Protein AF-A0A965CF85-F1 (afdb_monomer_lite)

Sequence (188 aa):
MGDTNIFGGGNARSLYTPMSEVEQEVIARLVEAGDLRVVIVGWGHVDRPRVTFGDLRLSVVFRLTFDRPETPIPVHYLDLELRTGSGVLLFRDRQPTTYGGNPILVAQGVFIDLAWDIAIKSIDPALVKTVLPGVTGLTSRLQDKDTGRMTLTGNMKLKAGEAAILRQLREGEAAAKANTAERLRRKK

Foldseek 3Di:
DDCAPPQRFNHNVDDDHFWDPLRVVLVVLLLVVQFKKKAFPPFGIDGSFDWDDGRFKIKTKDKRAGQDDQDWDFDQWTWIFIATNVGHTQDIDIGGQDDPLGGDTDGHGDMDIDIDMDGRQWGPPVSSCVSDVPDPADNTQQQARPPRDGHLGRNRPDDPVRSVVSVVVVVVVVVVVVVVVVVSVVSD

Radius of gyration: 18.81 Å; chains: 1; bounding box: 44×37×51 Å

Structure (mmCIF, N/CA/C/O backbone):
data_AF-A0A965CF85-F1
#
_entry.id   AF-A0A965CF85-F1
#
loop_
_atom_site.group_PDB
_atom_site.id
_atom_site.type_symbol
_atom_site.label_atom_id
_atom_site.label_alt_id
_atom_site.label_comp_id
_atom_site.label_asym_id
_atom_site.label_entity_id
_atom_site.label_seq_id
_atom_site.pdbx_PDB_ins_code
_atom_site.Cartn_x
_atom_site.Cartn_y
_atom_site.Cartn_z
_atom_site.occupancy
_atom_site.B_iso_or_equiv
_atom_site.auth_seq_id
_atom_site.auth_comp_id
_atom_site.auth_asym_id
_atom_site.auth_atom_id
_atom_site.pdbx_PDB_model_num
ATOM 1 N N . MET A 1 1 ? -5.311 19.666 24.515 1.00 43.97 1 MET A N 1
ATOM 2 C CA . MET A 1 1 ? -6.008 19.809 23.216 1.00 43.97 1 MET A CA 1
ATOM 3 C C . MET A 1 1 ? -5.459 18.714 22.328 1.00 43.97 1 MET A C 1
ATOM 5 O O . MET A 1 1 ? -4.248 18.600 22.280 1.00 43.97 1 MET A O 1
ATOM 9 N N . GLY A 1 2 ? -6.325 17.838 21.815 1.00 54.50 2 GLY A N 1
ATOM 10 C CA . GLY A 1 2 ? -5.963 16.472 21.422 1.00 54.50 2 GLY A CA 1
ATOM 11 C C . GLY A 1 2 ? -4.890 16.377 20.340 1.00 54.50 2 GLY A C 1
ATOM 12 O O . GLY A 1 2 ? -4.999 17.025 19.304 1.00 54.50 2 GLY A O 1
ATOM 13 N N . ASP A 1 3 ? -3.901 15.518 20.584 1.00 75.50 3 ASP A N 1
ATOM 14 C CA . ASP A 1 3 ? -2.839 15.166 19.633 1.00 75.50 3 ASP A CA 1
ATOM 15 C C . ASP A 1 3 ? -3.340 14.264 18.488 1.00 75.50 3 ASP A C 1
ATOM 17 O O . ASP A 1 3 ? -2.597 13.957 17.559 1.00 75.50 3 ASP A O 1
ATOM 21 N N . THR A 1 4 ? -4.617 13.867 18.513 1.00 83.06 4 THR A N 1
ATOM 22 C CA . THR A 1 4 ? -5.233 12.972 17.531 1.00 83.06 4 THR A CA 1
ATOM 23 C C . THR A 1 4 ? -6.304 13.653 16.681 1.00 83.06 4 THR A C 1
ATOM 25 O O . THR A 1 4 ? -6.933 14.635 17.082 1.00 83.06 4 THR A O 1
ATOM 28 N N . ASN A 1 5 ? -6.523 13.132 15.472 1.00 87.25 5 ASN A N 1
ATOM 29 C CA . ASN A 1 5 ? -7.620 13.563 14.610 1.00 87.25 5 ASN A CA 1
ATOM 30 C C . ASN A 1 5 ? -8.972 12.989 15.076 1.00 87.25 5 ASN A C 1
ATOM 32 O O . ASN A 1 5 ? -9.036 12.145 15.970 1.00 87.25 5 ASN A O 1
ATOM 36 N N . ILE A 1 6 ? -10.065 13.404 14.427 1.00 85.38 6 ILE A N 1
ATOM 37 C CA . ILE A 1 6 ? -11.434 12.990 14.795 1.00 85.38 6 ILE A CA 1
ATOM 38 C C . ILE A 1 6 ? -11.684 11.471 14.725 1.00 85.38 6 ILE A C 1
ATOM 40 O O . ILE A 1 6 ? -12.676 10.992 15.260 1.00 85.38 6 ILE A O 1
ATOM 44 N N . PHE A 1 7 ? -10.808 10.718 14.055 1.00 85.25 7 PHE A N 1
ATOM 45 C CA . PHE A 1 7 ? -10.871 9.263 13.917 1.00 85.25 7 PHE A CA 1
ATOM 46 C C . PHE A 1 7 ? -9.796 8.540 14.749 1.00 85.25 7 PHE A C 1
ATOM 48 O O . PHE A 1 7 ? -9.625 7.333 14.588 1.00 85.25 7 PHE A O 1
ATOM 55 N N . GLY A 1 8 ? -9.064 9.255 15.611 1.00 82.38 8 GLY A N 1
ATOM 56 C CA . GLY A 1 8 ? -8.014 8.699 16.468 1.00 82.38 8 GLY A CA 1
ATOM 57 C C . GLY A 1 8 ? -6.630 8.572 15.819 1.00 82.38 8 GLY A C 1
ATOM 58 O O . GLY A 1 8 ? -5.761 7.933 16.398 1.00 82.38 8 GLY A O 1
ATOM 59 N N . GLY A 1 9 ? -6.402 9.151 14.635 1.00 83.88 9 GLY A N 1
ATOM 60 C CA . GLY A 1 9 ? -5.089 9.148 13.976 1.00 83.88 9 GLY A CA 1
ATOM 61 C C . GLY A 1 9 ? -4.109 10.120 14.633 1.00 83.88 9 GLY A C 1
ATOM 62 O O . GLY A 1 9 ? -4.528 11.180 15.089 1.00 83.88 9 GLY A O 1
ATOM 63 N N . GLY A 1 10 ? -2.815 9.799 14.651 1.00 83.81 10 GLY A N 1
ATOM 64 C CA . GLY A 1 10 ? -1.773 10.539 15.380 1.00 83.81 10 GLY A CA 1
ATOM 65 C C . GLY A 1 10 ? -1.430 11.942 14.857 1.00 83.81 10 GLY A C 1
ATOM 66 O O . GLY A 1 10 ? -0.592 12.619 15.444 1.00 83.81 10 GLY A O 1
ATOM 67 N N . ASN A 1 11 ? -2.038 12.399 13.758 1.00 84.81 11 ASN A N 1
ATOM 68 C CA . ASN A 1 11 ? -1.869 13.766 13.259 1.00 84.81 11 ASN A CA 1
ATOM 69 C C . ASN A 1 11 ? -3.188 14.547 13.320 1.00 84.81 11 ASN A C 1
ATOM 71 O O . ASN A 1 11 ? -3.987 14.502 12.382 1.00 84.81 11 ASN A O 1
ATOM 75 N N . ALA A 1 12 ? -3.365 15.338 14.383 1.00 84.88 12 ALA A N 1
ATOM 76 C CA . ALA A 1 12 ? -4.541 16.185 14.609 1.00 84.88 12 ALA A CA 1
ATOM 77 C C . ALA A 1 12 ? -4.855 17.189 13.480 1.00 84.88 12 ALA A C 1
ATOM 79 O O . ALA A 1 12 ? -5.996 17.626 13.345 1.00 84.88 12 ALA A O 1
ATOM 80 N N . ARG A 1 13 ? -3.869 17.560 12.648 1.00 84.50 13 ARG A N 1
ATOM 81 C CA . ARG A 1 13 ? -4.054 18.503 11.527 1.00 84.50 13 ARG A CA 1
ATOM 82 C C . ARG A 1 13 ? -4.499 17.828 10.228 1.00 84.50 13 ARG A C 1
ATOM 84 O O . ARG A 1 13 ? -4.758 18.523 9.250 1.00 84.50 13 ARG A O 1
ATOM 91 N N . SER A 1 14 ? -4.561 16.498 10.194 1.00 82.75 14 SER A N 1
ATOM 92 C CA . SER A 1 14 ? -4.896 15.727 8.995 1.00 82.75 14 SER A CA 1
ATOM 93 C C . SER A 1 14 ? -6.158 14.898 9.193 1.00 82.75 14 SER A C 1
ATOM 95 O O . SER A 1 14 ? -6.339 14.240 10.216 1.00 82.75 14 SER A O 1
ATOM 97 N N . LEU A 1 15 ? -7.012 14.867 8.170 1.00 85.88 15 LEU A N 1
ATOM 98 C CA . LEU A 1 15 ? -8.243 14.085 8.183 1.00 85.88 15 LEU A CA 1
ATOM 99 C C . LEU A 1 15 ? -8.035 12.737 7.483 1.00 85.88 15 LEU A C 1
ATOM 101 O O . LEU A 1 15 ? -7.936 12.676 6.260 1.00 85.88 15 LEU A O 1
ATOM 105 N N . TYR A 1 16 ? -7.959 11.657 8.262 1.00 84.94 16 TYR A N 1
ATOM 106 C CA . TYR A 1 16 ? -7.845 10.288 7.753 1.00 84.94 16 TYR A CA 1
ATOM 107 C C . TYR A 1 16 ? -8.272 9.264 8.805 1.00 84.94 16 TYR A C 1
ATOM 109 O O . TYR A 1 16 ? -8.211 9.530 10.001 1.00 84.94 16 TYR A O 1
ATOM 117 N N . THR A 1 17 ? -8.659 8.069 8.364 1.00 86.44 17 THR A N 1
ATOM 118 C CA . THR A 1 17 ? -8.996 6.960 9.265 1.00 86.44 17 THR A CA 1
ATOM 119 C C . THR A 1 17 ? -7.777 6.059 9.482 1.00 86.44 17 THR A C 1
ATOM 121 O O . THR A 1 17 ? -7.415 5.362 8.525 1.00 86.44 17 THR A O 1
ATOM 124 N N . PRO A 1 18 ? -7.160 6.026 10.680 1.00 87.31 18 PRO A N 1
ATOM 125 C CA . PRO A 1 18 ? -6.031 5.137 10.960 1.00 87.31 18 PRO A CA 1
ATOM 126 C C . PRO A 1 18 ? -6.442 3.660 10.878 1.00 87.31 18 PRO A C 1
ATOM 128 O O . PRO A 1 18 ? -7.627 3.316 10.915 1.00 87.31 18 PRO A O 1
ATOM 131 N N . MET A 1 19 ? -5.454 2.783 10.739 1.00 88.81 19 MET A N 1
ATOM 132 C CA . MET A 1 19 ? -5.591 1.345 10.948 1.00 88.81 19 MET A CA 1
ATOM 133 C C . MET A 1 19 ? -5.938 1.057 12.408 1.00 88.81 19 MET A C 1
ATOM 135 O O . MET A 1 19 ? -5.492 1.763 13.312 1.00 88.81 19 MET A O 1
ATOM 139 N N . SER A 1 20 ? -6.727 0.009 12.640 1.00 87.69 20 SER A N 1
ATOM 140 C CA . SER A 1 20 ? -6.929 -0.504 14.001 1.00 87.69 20 SER A CA 1
ATOM 141 C C . SER A 1 20 ? -5.614 -1.025 14.587 1.00 87.69 20 SER A C 1
ATOM 143 O O . SER A 1 20 ? -4.715 -1.394 13.837 1.00 87.69 20 SER A O 1
ATOM 145 N N . GLU A 1 21 ? -5.509 -1.103 15.914 1.00 86.44 21 GLU A N 1
ATOM 146 C CA . GLU A 1 21 ? -4.322 -1.648 16.597 1.00 86.44 21 GLU A CA 1
ATOM 147 C C . GLU A 1 21 ? -3.963 -3.053 16.092 1.00 86.44 21 GLU A C 1
ATOM 149 O O . GLU A 1 21 ? -2.804 -3.335 15.815 1.00 86.44 21 GLU A O 1
ATOM 154 N N . VAL A 1 22 ? -4.972 -3.902 15.870 1.00 87.94 22 VAL A N 1
ATOM 155 C CA . VAL A 1 22 ? -4.798 -5.248 15.301 1.00 87.94 22 VAL A CA 1
ATOM 156 C C . VAL A 1 22 ? -4.223 -5.188 13.885 1.00 87.94 22 VAL A C 1
ATOM 158 O O . VAL A 1 22 ? -3.307 -5.936 13.561 1.00 87.94 22 VAL A O 1
ATOM 161 N N . GLU A 1 23 ? -4.742 -4.305 13.029 1.00 88.12 23 GLU A N 1
ATOM 162 C CA . GLU A 1 23 ? -4.219 -4.142 11.667 1.00 88.12 23 GLU A CA 1
ATOM 163 C C . GLU A 1 23 ? -2.773 -3.620 11.683 1.00 88.12 23 GLU A C 1
ATOM 165 O O . GLU A 1 23 ? -1.953 -4.095 10.901 1.00 88.12 23 GLU A O 1
ATOM 170 N N . GLN A 1 24 ? -2.441 -2.692 12.587 1.00 90.12 24 GLN A N 1
ATOM 171 C CA . GLN A 1 24 ? -1.076 -2.182 12.751 1.00 90.12 24 GLN A CA 1
ATOM 172 C C . GLN A 1 24 ? -0.115 -3.277 13.230 1.00 90.12 24 GLN A C 1
ATOM 174 O O . GLN A 1 24 ? 0.952 -3.438 12.644 1.00 90.12 24 GLN A O 1
ATOM 179 N N . GLU A 1 25 ? -0.516 -4.071 14.224 1.00 90.75 25 GLU A N 1
ATOM 180 C CA . GLU A 1 25 ? 0.263 -5.201 14.745 1.00 90.75 25 GLU A CA 1
ATOM 181 C C . GLU A 1 25 ? 0.524 -6.261 13.662 1.00 90.75 25 GLU A C 1
ATOM 183 O O . GLU A 1 25 ? 1.634 -6.779 13.546 1.00 90.75 25 GLU A O 1
ATOM 188 N N . VAL A 1 26 ? -0.467 -6.567 12.815 1.00 90.56 26 VAL A N 1
ATOM 189 C CA . VAL A 1 26 ? -0.278 -7.499 11.688 1.00 90.56 26 VAL A CA 1
ATOM 190 C C . VAL A 1 26 ? 0.791 -6.989 10.728 1.00 90.56 26 VAL A C 1
ATOM 192 O O . VAL A 1 26 ? 1.669 -7.754 10.330 1.00 90.56 26 VAL A O 1
ATOM 195 N N . ILE A 1 27 ? 0.743 -5.706 10.358 1.00 91.25 27 ILE A N 1
ATOM 196 C CA . ILE A 1 27 ? 1.754 -5.113 9.475 1.00 91.25 27 ILE A CA 1
ATOM 197 C C . ILE A 1 27 ? 3.126 -5.106 10.146 1.00 91.25 27 ILE A C 1
ATOM 199 O O . ILE A 1 27 ? 4.098 -5.484 9.496 1.00 91.25 27 ILE A O 1
ATOM 203 N N . ALA A 1 28 ? 3.205 -4.750 11.430 1.00 91.38 28 ALA A N 1
ATOM 204 C CA . ALA A 1 28 ? 4.451 -4.769 12.188 1.00 91.38 28 ALA A CA 1
ATOM 205 C C . ALA A 1 28 ? 5.107 -6.157 12.142 1.00 91.38 28 ALA A C 1
ATOM 207 O O . ALA A 1 28 ? 6.253 -6.272 11.714 1.00 91.38 28 ALA A O 1
ATOM 208 N N . ARG A 1 29 ? 4.353 -7.226 12.436 1.00 92.06 29 ARG A N 1
ATOM 209 C CA . ARG A 1 29 ? 4.870 -8.604 12.382 1.00 92.06 29 ARG A CA 1
ATOM 210 C C . ARG A 1 29 ? 5.308 -9.039 10.991 1.00 92.06 29 ARG A C 1
ATOM 212 O O . ARG A 1 29 ? 6.329 -9.707 10.862 1.00 92.06 29 ARG A O 1
ATOM 219 N N . LEU A 1 30 ? 4.561 -8.672 9.949 1.00 91.50 30 LEU A N 1
ATOM 220 C CA . LEU A 1 30 ? 4.943 -8.985 8.567 1.00 91.50 30 LEU A CA 1
ATOM 221 C C . LEU A 1 30 ? 6.244 -8.274 8.165 1.00 91.50 30 LEU A C 1
ATOM 223 O O . LEU A 1 30 ? 7.081 -8.866 7.482 1.00 91.50 30 LEU A O 1
ATOM 227 N N . VAL A 1 31 ? 6.427 -7.024 8.601 1.00 90.94 31 VAL A N 1
ATOM 228 C CA . VAL A 1 31 ? 7.657 -6.251 8.373 1.00 90.94 31 VAL A CA 1
ATOM 229 C C . VAL A 1 31 ? 8.829 -6.852 9.152 1.00 90.94 31 VAL A C 1
ATOM 231 O O . VAL A 1 31 ? 9.876 -7.099 8.559 1.00 90.94 31 VAL A O 1
ATOM 234 N N . GLU A 1 32 ? 8.652 -7.137 10.443 1.00 91.50 32 GLU A N 1
ATOM 235 C CA . GLU A 1 32 ? 9.680 -7.725 11.314 1.00 91.50 32 GLU A CA 1
ATOM 236 C C . GLU A 1 32 ? 10.124 -9.114 10.845 1.00 91.50 32 GLU A C 1
ATOM 238 O O . GLU A 1 32 ? 11.317 -9.417 10.842 1.00 91.50 32 GLU A O 1
ATOM 243 N N . ALA A 1 33 ? 9.184 -9.945 10.385 1.00 91.88 33 ALA A N 1
ATOM 244 C CA . ALA A 1 33 ? 9.481 -11.262 9.828 1.00 91.88 33 ALA A CA 1
ATOM 245 C C . ALA A 1 33 ? 10.158 -11.199 8.445 1.00 91.88 33 ALA A C 1
ATOM 247 O O . ALA A 1 33 ? 10.652 -12.216 7.952 1.00 91.88 33 ALA A O 1
ATOM 248 N N . GLY A 1 34 ? 10.162 -10.033 7.788 1.00 92.06 34 GLY A N 1
ATOM 249 C CA . GLY A 1 34 ? 10.581 -9.911 6.394 1.00 92.06 34 GLY A CA 1
ATOM 250 C C . GLY A 1 34 ? 9.695 -10.727 5.446 1.00 92.06 34 GLY A C 1
ATOM 251 O O . GLY A 1 34 ? 10.178 -11.220 4.428 1.00 92.06 34 GLY A O 1
ATOM 252 N N . ASP A 1 35 ? 8.413 -10.892 5.778 1.00 93.06 35 ASP A N 1
ATOM 253 C CA . ASP A 1 35 ? 7.453 -11.697 5.013 1.00 93.06 35 ASP A CA 1
ATOM 254 C C . ASP A 1 35 ? 6.689 -10.853 3.981 1.00 93.06 35 ASP A C 1
ATOM 256 O O . ASP A 1 35 ? 5.564 -11.165 3.610 1.00 93.06 35 ASP A O 1
ATOM 260 N N . LEU A 1 36 ? 7.274 -9.747 3.519 1.00 94.38 36 LEU A N 1
ATOM 261 C CA . LEU A 1 36 ? 6.692 -8.896 2.484 1.00 94.38 36 LEU A CA 1
ATOM 262 C C . LEU A 1 36 ? 7.434 -9.059 1.159 1.00 94.38 36 LEU A C 1
ATOM 264 O O . LEU A 1 36 ? 8.663 -9.133 1.105 1.00 94.38 36 LEU A O 1
ATOM 268 N N . ARG A 1 37 ? 6.657 -9.057 0.078 1.00 95.56 37 ARG A N 1
ATOM 269 C CA . ARG A 1 37 ? 7.116 -9.137 -1.307 1.00 95.56 37 ARG A CA 1
ATOM 270 C C . ARG A 1 37 ? 6.391 -8.093 -2.143 1.00 95.56 37 ARG A C 1
ATOM 272 O O . ARG A 1 37 ? 5.162 -8.032 -2.137 1.00 95.56 37 ARG A O 1
ATOM 279 N N . VAL A 1 38 ? 7.141 -7.310 -2.911 1.00 95.75 38 VAL A N 1
ATOM 280 C CA . VAL A 1 38 ? 6.573 -6.485 -3.984 1.00 95.75 38 VAL A CA 1
ATOM 281 C C . VAL A 1 38 ? 6.619 -7.294 -5.266 1.00 95.75 38 VAL A C 1
ATOM 283 O O . VAL A 1 38 ? 7.693 -7.686 -5.704 1.00 95.75 38 VAL A O 1
ATOM 286 N N . VAL A 1 39 ? 5.473 -7.544 -5.881 1.00 95.88 39 VAL A N 1
ATOM 287 C CA . VAL A 1 39 ? 5.379 -8.129 -7.218 1.00 95.88 39 VAL A CA 1
ATOM 288 C C . VAL A 1 39 ? 5.167 -6.997 -8.212 1.00 95.88 39 VAL A C 1
ATOM 290 O O . VAL A 1 39 ? 4.237 -6.203 -8.078 1.00 95.88 39 VAL A O 1
ATOM 293 N N . ILE A 1 40 ? 6.036 -6.933 -9.215 1.00 94.31 40 ILE A N 1
ATOM 294 C CA . ILE A 1 40 ? 5.930 -6.014 -10.341 1.00 94.31 40 ILE A CA 1
ATOM 295 C C . ILE A 1 40 ? 5.445 -6.850 -11.521 1.00 94.31 40 ILE A C 1
ATOM 297 O O . ILE A 1 40 ? 6.212 -7.603 -12.126 1.00 94.31 40 ILE A O 1
ATOM 301 N N . VAL A 1 41 ? 4.148 -6.781 -11.813 1.00 93.00 41 VAL A N 1
ATOM 302 C CA . VAL A 1 41 ? 3.492 -7.703 -12.749 1.00 93.00 41 VAL A CA 1
ATOM 303 C C . VAL A 1 41 ? 4.147 -7.608 -14.130 1.00 93.00 41 VAL A C 1
ATOM 305 O O . VAL A 1 41 ? 4.273 -6.529 -14.704 1.00 93.00 41 VAL A O 1
ATOM 308 N N . GLY A 1 42 ? 4.594 -8.755 -14.647 1.00 89.81 42 GLY A N 1
ATOM 309 C CA . GLY A 1 42 ? 5.321 -8.871 -15.919 1.00 89.81 42 GLY A CA 1
ATOM 310 C C . GLY A 1 42 ? 6.841 -8.680 -15.822 1.00 89.81 42 GLY A C 1
ATOM 311 O O . GLY A 1 42 ? 7.563 -9.143 -16.709 1.00 89.81 42 GLY A O 1
ATOM 312 N N . TRP A 1 43 ? 7.333 -8.090 -14.729 1.00 90.31 43 TRP A N 1
ATOM 313 C CA . TRP A 1 43 ? 8.731 -7.674 -14.569 1.00 90.31 43 TRP A CA 1
ATOM 314 C C . TRP A 1 43 ? 9.491 -8.428 -13.476 1.00 90.31 43 TRP A C 1
ATOM 316 O O . TRP A 1 43 ? 10.704 -8.553 -13.574 1.00 90.31 43 TRP A O 1
ATOM 326 N N . GLY A 1 44 ? 8.804 -8.980 -12.474 1.00 91.38 44 GLY A N 1
ATOM 327 C CA . GLY A 1 44 ? 9.425 -9.807 -11.439 1.00 91.38 44 GLY A CA 1
ATOM 328 C C . GLY A 1 44 ? 8.913 -9.483 -10.043 1.00 91.38 44 GLY A C 1
ATOM 329 O O . GLY A 1 44 ? 7.750 -9.121 -9.861 1.00 91.38 44 GLY A O 1
ATOM 330 N N . HIS A 1 45 ? 9.775 -9.646 -9.044 1.00 94.19 45 HIS A N 1
ATOM 331 C CA . HIS A 1 45 ? 9.451 -9.337 -7.657 1.00 94.19 45 HIS A CA 1
ATOM 332 C C . HIS A 1 45 ? 10.686 -8.892 -6.872 1.00 94.19 45 HIS A C 1
ATOM 334 O O . HIS A 1 45 ? 11.816 -9.195 -7.247 1.00 94.19 45 HIS A O 1
ATOM 340 N N . VAL A 1 46 ? 10.443 -8.184 -5.772 1.00 94.06 46 VAL A N 1
ATOM 341 C CA . VAL A 1 46 ? 11.440 -7.824 -4.767 1.00 94.06 46 VAL A CA 1
ATOM 342 C C . VAL A 1 46 ? 11.002 -8.417 -3.437 1.00 94.06 46 VAL A C 1
ATOM 344 O O . VAL A 1 46 ? 9.947 -8.064 -2.904 1.00 94.06 46 VAL A O 1
ATOM 347 N N . ASP A 1 47 ? 11.820 -9.324 -2.918 1.00 93.81 47 ASP A N 1
ATOM 348 C CA . ASP A 1 47 ? 11.659 -9.894 -1.585 1.00 93.81 47 ASP A CA 1
ATOM 349 C C . ASP A 1 47 ? 12.237 -8.969 -0.524 1.00 93.81 47 ASP A C 1
ATOM 351 O O . ASP A 1 47 ? 13.252 -8.312 -0.758 1.00 93.81 47 ASP A O 1
ATOM 355 N N . ARG A 1 48 ? 11.610 -8.958 0.659 1.00 92.50 48 ARG A N 1
ATOM 356 C CA . ARG A 1 48 ? 12.084 -8.206 1.831 1.00 92.50 48 ARG A CA 1
ATOM 357 C C . ARG A 1 48 ? 12.405 -6.742 1.486 1.00 92.50 48 ARG A C 1
ATOM 359 O O . ARG A 1 48 ? 13.524 -6.286 1.740 1.00 92.50 48 ARG A O 1
ATOM 366 N N . PRO A 1 49 ? 11.460 -5.997 0.878 1.00 93.69 49 PRO A N 1
ATOM 367 C CA . PRO A 1 49 ? 11.688 -4.594 0.566 1.00 93.69 49 PRO A CA 1
ATOM 368 C C . PRO A 1 49 ? 11.926 -3.804 1.858 1.00 93.69 49 PRO A C 1
ATOM 370 O O . PRO A 1 49 ? 11.517 -4.217 2.946 1.00 93.69 49 PRO A O 1
ATOM 373 N N . ARG A 1 50 ? 12.545 -2.627 1.749 1.00 92.75 50 ARG A N 1
ATOM 374 C CA . ARG A 1 50 ? 12.664 -1.741 2.907 1.00 92.75 50 ARG A CA 1
ATOM 375 C C . ARG A 1 50 ? 11.312 -1.087 3.154 1.00 92.75 50 ARG A C 1
ATOM 377 O O . ARG A 1 50 ? 10.797 -0.395 2.280 1.00 92.75 50 ARG A O 1
ATOM 384 N N . VAL A 1 51 ? 10.758 -1.281 4.344 1.00 92.88 51 VAL A N 1
ATOM 385 C CA . VAL A 1 51 ? 9.416 -0.808 4.682 1.00 92.88 51 VAL A CA 1
ATOM 386 C C . VAL A 1 51 ? 9.453 0.111 5.894 1.00 92.88 51 VAL A C 1
ATOM 388 O O . VAL A 1 51 ? 10.037 -0.227 6.918 1.00 92.88 51 VAL A O 1
ATOM 391 N N . THR A 1 52 ? 8.791 1.258 5.776 1.00 90.69 52 THR A N 1
ATOM 392 C CA . THR A 1 52 ? 8.487 2.164 6.889 1.00 90.69 52 THR A CA 1
ATOM 393 C C . THR A 1 52 ? 6.974 2.287 6.983 1.00 90.69 52 THR A C 1
ATOM 395 O O . THR A 1 52 ? 6.330 2.560 5.974 1.00 90.69 52 THR A O 1
ATOM 398 N N . PHE A 1 53 ? 6.382 2.112 8.162 1.00 86.56 53 PHE A N 1
ATOM 399 C CA . PHE A 1 53 ? 4.933 2.236 8.334 1.00 86.56 53 PHE A CA 1
ATOM 400 C C . PHE A 1 53 ? 4.568 3.282 9.385 1.00 86.56 53 PHE A C 1
ATOM 402 O O . PHE A 1 53 ? 5.324 3.546 10.316 1.00 86.56 53 PHE A O 1
ATOM 409 N N . GLY A 1 54 ? 3.405 3.896 9.195 1.00 86.38 54 GLY A N 1
ATOM 410 C CA . GLY A 1 54 ? 2.714 4.720 10.177 1.00 86.38 54 GLY A CA 1
ATOM 411 C C . GLY A 1 54 ? 1.326 4.152 10.468 1.00 86.38 54 GLY A C 1
ATOM 412 O O . GLY A 1 54 ? 0.987 3.045 10.056 1.00 86.38 54 GLY A O 1
ATOM 413 N N . ASP A 1 55 ? 0.488 4.943 11.128 1.00 85.19 55 ASP A N 1
ATOM 414 C CA . ASP A 1 55 ? -0.844 4.518 11.573 1.00 85.19 55 ASP A CA 1
ATOM 415 C C . ASP A 1 55 ? -1.850 4.263 10.431 1.00 85.19 55 ASP A C 1
ATOM 417 O O . ASP A 1 55 ? -2.829 3.556 10.633 1.00 85.19 55 ASP A O 1
ATOM 421 N N . LEU A 1 56 ? -1.634 4.790 9.220 1.00 85.38 56 LEU A N 1
ATOM 422 C CA . LEU A 1 56 ? -2.430 4.477 8.016 1.00 85.38 56 LEU A CA 1
ATOM 423 C C . LEU A 1 56 ? -1.586 4.026 6.818 1.00 85.38 56 LEU A C 1
ATOM 425 O O . LEU A 1 56 ? -2.061 3.271 5.962 1.00 85.38 56 LEU A O 1
ATOM 429 N N . ARG A 1 57 ? -0.372 4.561 6.695 1.00 87.75 57 ARG A N 1
ATOM 430 C CA . ARG A 1 57 ? 0.427 4.439 5.476 1.00 87.75 57 ARG A CA 1
ATOM 431 C C . ARG A 1 57 ? 1.595 3.488 5.645 1.00 87.75 57 ARG A C 1
ATOM 433 O O . ARG A 1 57 ? 2.214 3.435 6.699 1.00 87.75 57 ARG A O 1
ATOM 440 N N . LEU A 1 58 ? 1.913 2.810 4.555 1.00 91.56 58 LEU A N 1
ATOM 441 C CA . LEU A 1 58 ? 3.078 1.968 4.379 1.00 91.56 58 LEU A CA 1
ATOM 442 C C . LEU A 1 58 ? 3.913 2.557 3.242 1.00 91.56 58 LEU A C 1
ATOM 444 O O . LEU A 1 58 ? 3.404 2.696 2.136 1.00 91.56 58 LEU A O 1
ATOM 448 N N . SER A 1 59 ? 5.167 2.900 3.500 1.00 93.62 59 SER A N 1
ATOM 449 C CA . SER A 1 59 ? 6.126 3.324 2.484 1.00 93.62 59 SER A CA 1
ATOM 450 C C . SER A 1 59 ? 7.071 2.167 2.190 1.00 93.62 59 SER A C 1
ATOM 452 O O . SER A 1 59 ? 7.766 1.685 3.087 1.00 93.62 59 SER A O 1
ATOM 454 N N . VAL A 1 60 ? 7.063 1.691 0.948 1.00 94.19 60 VAL A N 1
ATOM 455 C CA . VAL A 1 60 ? 7.848 0.539 0.499 1.00 94.19 60 VAL A CA 1
ATOM 456 C C . VAL A 1 60 ? 8.901 1.022 -0.488 1.00 94.19 60 VAL A C 1
ATOM 458 O O . VAL A 1 60 ? 8.574 1.445 -1.595 1.00 94.19 60 VAL A O 1
ATOM 461 N N . VAL A 1 61 ? 10.168 0.964 -0.090 1.00 94.31 61 VAL A N 1
ATOM 462 C CA . VAL A 1 61 ? 11.306 1.389 -0.909 1.00 94.31 61 VAL A CA 1
ATOM 463 C C . VAL A 1 61 ? 11.996 0.165 -1.493 1.00 94.31 61 VAL A C 1
ATOM 465 O O . VAL A 1 61 ? 12.400 -0.745 -0.763 1.00 94.31 61 VAL A O 1
ATOM 468 N N . PHE A 1 62 ? 12.136 0.143 -2.816 1.00 93.56 62 PHE A N 1
ATOM 469 C CA . PHE A 1 62 ? 12.752 -0.963 -3.539 1.00 93.56 62 PHE A CA 1
ATOM 470 C C . PHE A 1 62 ? 13.397 -0.503 -4.848 1.00 93.56 62 PHE A C 1
ATOM 472 O O . PHE A 1 62 ? 13.010 0.508 -5.434 1.00 93.56 62 PHE A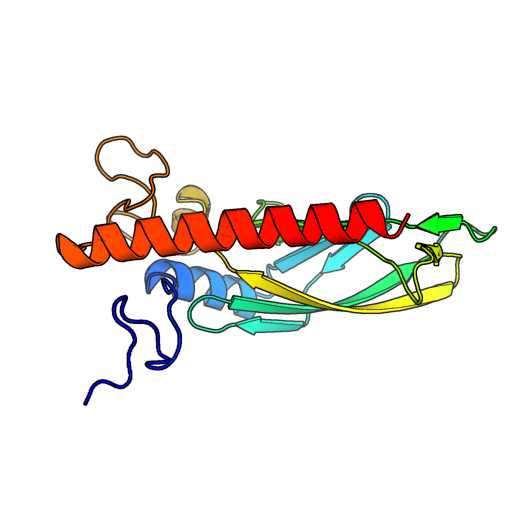 O 1
ATOM 479 N N . ARG A 1 63 ? 14.371 -1.288 -5.315 1.00 92.38 63 ARG A N 1
ATOM 480 C CA . ARG A 1 63 ? 14.966 -1.152 -6.644 1.00 92.38 63 ARG A CA 1
ATOM 481 C C . ARG A 1 63 ? 14.347 -2.177 -7.580 1.00 92.38 63 ARG A C 1
ATOM 483 O O . ARG A 1 63 ? 14.377 -3.370 -7.289 1.00 92.38 63 ARG A O 1
ATOM 490 N N . LEU A 1 64 ? 13.830 -1.715 -8.709 1.00 91.56 64 LEU A N 1
ATOM 491 C CA . LEU A 1 64 ? 13.431 -2.565 -9.821 1.00 91.56 64 LEU A CA 1
ATOM 492 C C . LEU A 1 64 ? 14.554 -2.573 -10.854 1.00 91.56 64 LEU A C 1
ATOM 494 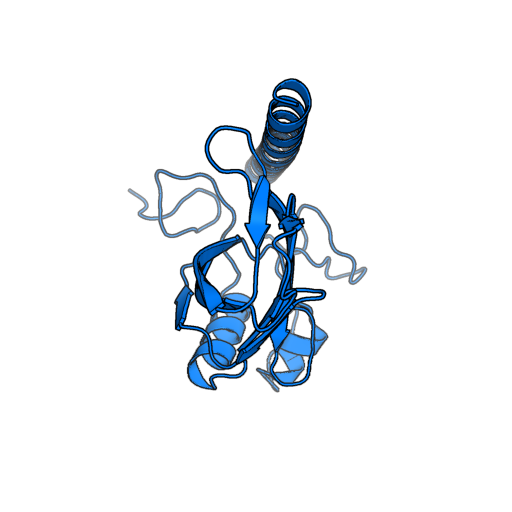O O . LEU A 1 64 ? 14.868 -1.527 -11.416 1.00 91.56 64 LEU A O 1
ATOM 498 N N . THR A 1 65 ? 15.135 -3.740 -11.106 1.00 91.19 65 THR A N 1
ATOM 499 C CA . THR A 1 65 ? 16.131 -3.939 -12.165 1.00 91.19 65 THR A CA 1
ATOM 500 C C . THR A 1 65 ? 15.483 -4.681 -13.321 1.00 91.19 65 THR A C 1
ATOM 502 O O . THR A 1 65 ? 14.839 -5.707 -13.113 1.00 91.19 65 THR A O 1
ATOM 505 N N . PHE A 1 66 ? 15.666 -4.175 -14.534 1.00 91.19 66 PHE A N 1
ATOM 506 C CA . PHE A 1 66 ? 15.149 -4.793 -15.744 1.00 91.19 66 PHE A CA 1
ATOM 507 C C . PHE A 1 66 ? 16.212 -5.694 -16.368 1.00 91.19 66 PHE A C 1
ATOM 509 O O . PHE A 1 66 ? 17.292 -5.244 -16.750 1.00 91.19 66 PHE A O 1
ATOM 516 N N . ASP A 1 67 ? 15.900 -6.981 -16.473 1.00 90.50 67 ASP A N 1
ATOM 517 C CA . ASP A 1 67 ? 16.740 -7.994 -17.121 1.00 90.50 67 ASP A CA 1
ATOM 518 C C . ASP A 1 67 ? 16.438 -8.148 -18.622 1.00 90.50 67 ASP A C 1
ATOM 520 O O . ASP A 1 67 ? 17.186 -8.805 -19.345 1.00 90.50 67 ASP A O 1
ATOM 524 N N . ARG A 1 68 ? 15.359 -7.512 -19.089 1.00 89.94 68 ARG A N 1
ATOM 525 C CA . ARG A 1 68 ? 14.830 -7.516 -20.458 1.00 89.94 68 ARG A CA 1
ATOM 526 C C . ARG A 1 68 ? 13.940 -6.282 -20.670 1.00 89.94 68 ARG A C 1
ATOM 528 O O . ARG A 1 68 ? 13.523 -5.675 -19.682 1.00 89.94 68 ARG A O 1
ATOM 535 N N . PRO A 1 69 ? 13.547 -5.953 -21.911 1.00 89.12 69 PRO A N 1
ATOM 536 C CA . PRO A 1 69 ? 14.044 -6.472 -23.195 1.00 89.12 69 PRO A CA 1
ATOM 537 C C . PRO A 1 69 ? 15.398 -5.869 -23.606 1.00 89.12 69 PRO A C 1
ATOM 539 O O . PRO A 1 69 ? 15.788 -4.822 -23.105 1.00 89.12 69 PRO A O 1
ATOM 542 N N . GLU A 1 70 ? 16.103 -6.505 -24.546 1.00 89.25 70 GLU A N 1
ATOM 543 C CA . GLU A 1 70 ? 17.352 -5.969 -25.125 1.00 89.25 70 GLU A CA 1
ATOM 544 C C . GLU A 1 70 ? 17.112 -4.660 -25.893 1.00 89.25 70 GLU A C 1
ATOM 546 O O . GLU A 1 70 ? 17.875 -3.705 -25.781 1.00 89.25 70 GLU A O 1
ATOM 551 N N . THR A 1 71 ? 16.016 -4.600 -26.656 1.00 91.94 71 THR A N 1
ATOM 552 C CA . THR A 1 71 ? 15.593 -3.381 -27.356 1.00 91.94 71 THR A CA 1
ATOM 553 C C . THR A 1 71 ? 14.706 -2.543 -26.437 1.00 91.94 71 THR A C 1
ATOM 555 O O . THR A 1 71 ? 13.690 -3.071 -25.986 1.00 91.94 71 THR A O 1
ATOM 558 N N . PRO A 1 72 ? 15.018 -1.257 -26.184 1.00 93.31 72 PRO A N 1
ATOM 559 C CA . PRO A 1 72 ? 14.215 -0.410 -25.310 1.00 93.31 72 PRO A CA 1
ATOM 560 C C . PRO A 1 72 ? 12.742 -0.345 -25.725 1.00 93.31 72 PRO A C 1
ATOM 562 O O . PRO A 1 72 ? 12.431 -0.029 -26.875 1.00 93.31 72 PRO A O 1
ATOM 565 N N . ILE A 1 73 ? 11.834 -0.586 -24.777 1.00 93.50 73 ILE A N 1
ATOM 566 C CA . ILE A 1 73 ? 10.386 -0.450 -24.984 1.00 93.50 73 ILE A CA 1
ATOM 567 C C . ILE A 1 73 ? 9.785 0.611 -24.058 1.00 93.50 73 ILE A C 1
ATOM 569 O O . ILE A 1 73 ? 10.230 0.761 -22.917 1.00 93.50 73 ILE A O 1
ATOM 573 N N . PRO A 1 74 ? 8.755 1.346 -24.506 1.00 92.50 74 PRO A N 1
ATOM 574 C CA . PRO A 1 74 ? 8.040 2.278 -23.648 1.00 92.50 74 PRO A CA 1
ATOM 575 C C . PRO A 1 74 ? 7.160 1.540 -22.634 1.00 92.50 74 PRO A C 1
ATOM 577 O O . PRO A 1 74 ? 6.305 0.732 -22.996 1.00 92.50 74 PRO A O 1
ATOM 580 N N . VAL A 1 75 ? 7.318 1.878 -21.354 1.00 90.75 75 VAL A N 1
ATOM 581 C CA . VAL A 1 75 ? 6.473 1.398 -20.256 1.00 90.75 75 VAL A CA 1
ATOM 582 C C . VAL A 1 75 ? 5.662 2.568 -19.720 1.00 90.75 75 VAL A C 1
ATOM 584 O O . VAL A 1 75 ? 6.192 3.509 -19.133 1.00 90.75 75 VAL A O 1
ATOM 587 N N . HIS A 1 76 ? 4.350 2.520 -19.949 1.00 90.06 76 HIS A N 1
ATOM 588 C CA . HIS A 1 76 ? 3.419 3.570 -19.521 1.00 90.06 76 HIS A CA 1
ATOM 589 C C . HIS A 1 76 ? 2.907 3.379 -18.094 1.00 90.06 76 HIS A C 1
ATOM 591 O O . HIS A 1 76 ? 2.506 4.354 -17.454 1.00 90.06 76 HIS A O 1
ATOM 597 N N . TYR A 1 77 ? 2.860 2.130 -17.632 1.00 91.06 77 TYR A N 1
ATOM 598 C CA . TYR A 1 77 ? 2.336 1.769 -16.326 1.00 91.06 77 TYR A CA 1
ATOM 599 C C . TYR A 1 77 ? 3.130 0.613 -15.725 1.00 91.06 77 TYR A C 1
ATOM 601 O O . TYR A 1 77 ? 3.510 -0.315 -16.440 1.00 91.06 77 TYR A O 1
ATOM 609 N N . LEU A 1 78 ? 3.295 0.645 -14.406 1.00 92.12 78 LEU A N 1
ATOM 610 C CA . LEU A 1 78 ? 3.708 -0.493 -13.597 1.00 92.12 78 LEU A CA 1
ATOM 611 C C . LEU A 1 78 ? 2.528 -0.948 -12.745 1.00 92.12 78 LEU A C 1
ATOM 613 O O . LEU A 1 78 ? 1.975 -0.177 -11.961 1.00 92.12 78 LEU A O 1
ATOM 617 N N . ASP A 1 79 ? 2.153 -2.210 -12.905 1.00 94.06 79 ASP A N 1
ATOM 618 C CA . ASP A 1 79 ? 1.194 -2.879 -12.037 1.00 94.06 79 ASP A CA 1
ATOM 619 C C . ASP A 1 79 ? 1.957 -3.454 -10.840 1.00 94.06 79 ASP A C 1
ATOM 621 O O . ASP A 1 79 ? 2.811 -4.331 -10.994 1.00 94.06 79 ASP A O 1
ATOM 625 N N . LEU A 1 80 ? 1.685 -2.909 -9.655 1.00 95.19 80 LEU A N 1
ATOM 626 C CA . LEU A 1 80 ? 2.366 -3.244 -8.411 1.00 95.19 80 LEU A CA 1
ATOM 627 C C . LEU A 1 80 ? 1.414 -3.981 -7.477 1.00 95.19 80 LEU A C 1
ATOM 629 O O . LEU A 1 80 ? 0.279 -3.553 -7.254 1.00 95.19 80 LEU A O 1
ATOM 633 N N . GLU A 1 81 ? 1.901 -5.057 -6.877 1.00 95.44 81 GLU A N 1
ATOM 634 C CA . GLU A 1 81 ? 1.193 -5.791 -5.839 1.00 95.44 81 GLU A CA 1
ATOM 635 C C . GLU A 1 81 ? 2.088 -5.947 -4.615 1.00 95.44 81 GLU A C 1
ATOM 637 O O . GLU A 1 81 ? 3.229 -6.390 -4.713 1.00 95.44 81 GLU A O 1
ATOM 642 N N . LEU A 1 82 ? 1.560 -5.611 -3.446 1.00 94.19 82 LEU A N 1
ATOM 643 C CA . LEU A 1 82 ? 2.166 -5.969 -2.177 1.00 94.19 82 LEU A CA 1
ATOM 644 C C . LEU A 1 82 ? 1.557 -7.293 -1.725 1.00 94.19 82 LEU A C 1
ATOM 646 O O . LEU A 1 82 ? 0.337 -7.392 -1.559 1.00 94.19 82 LEU A O 1
ATOM 650 N N . ARG A 1 83 ? 2.404 -8.296 -1.523 1.00 94.62 83 ARG A N 1
ATOM 651 C CA . ARG A 1 83 ? 2.014 -9.632 -1.078 1.00 94.62 83 ARG A CA 1
ATOM 652 C C . ARG A 1 83 ? 2.807 -10.063 0.150 1.00 94.62 83 ARG A C 1
ATOM 654 O O . ARG A 1 83 ? 3.877 -9.520 0.419 1.00 94.62 83 ARG A O 1
ATOM 661 N N . THR A 1 84 ? 2.295 -11.060 0.862 1.00 92.75 84 THR A N 1
ATOM 662 C CA . THR A 1 84 ? 3.096 -11.826 1.824 1.00 92.75 84 THR A CA 1
ATOM 663 C C . THR A 1 84 ? 4.082 -12.748 1.095 1.00 92.75 84 THR A C 1
ATOM 665 O O . THR A 1 84 ? 3.911 -13.011 -0.103 1.00 92.75 84 THR A O 1
ATOM 668 N N . GLY A 1 85 ? 5.075 -13.308 1.789 1.00 88.50 85 GLY A N 1
ATOM 669 C CA . GLY A 1 85 ? 5.974 -14.320 1.223 1.00 88.50 85 GLY A CA 1
ATOM 670 C C . GLY A 1 85 ? 5.236 -15.597 0.809 1.00 88.50 85 GLY A C 1
ATOM 671 O O . GLY A 1 85 ? 5.591 -16.221 -0.191 1.00 88.50 85 GLY A O 1
ATOM 672 N N . SER A 1 86 ? 4.133 -15.925 1.491 1.00 88.38 86 SER A N 1
ATOM 673 C CA . SER A 1 86 ? 3.196 -16.994 1.102 1.00 88.38 86 SER A CA 1
ATOM 674 C C . SER A 1 86 ? 2.302 -16.654 -0.103 1.00 88.38 86 SER A C 1
ATOM 676 O O . SER A 1 86 ? 1.586 -17.520 -0.603 1.00 88.38 86 SER A O 1
ATOM 678 N N . GLY A 1 87 ? 2.346 -15.414 -0.601 1.00 89.44 87 GLY A N 1
ATOM 679 C CA . GLY A 1 87 ? 1.648 -14.978 -1.812 1.00 89.44 87 GLY A CA 1
ATOM 680 C C . GLY A 1 87 ? 0.267 -14.352 -1.598 1.00 89.44 87 GLY A C 1
ATOM 681 O O . GLY A 1 87 ? -0.399 -14.045 -2.593 1.00 89.44 87 GLY A O 1
ATOM 682 N N . VAL A 1 88 ? -0.157 -14.123 -0.349 1.00 90.00 88 VAL A N 1
ATOM 683 C CA . VAL A 1 88 ? -1.427 -13.455 -0.013 1.00 90.00 88 VAL A CA 1
ATOM 684 C C . VAL A 1 88 ? -1.360 -11.989 -0.424 1.00 90.00 88 VAL A C 1
ATOM 686 O O . VAL A 1 88 ? -0.420 -11.285 -0.070 1.00 90.00 88 VAL A O 1
ATOM 689 N N . LEU A 1 89 ? -2.359 -11.513 -1.169 1.00 90.25 89 LEU A N 1
ATOM 690 C CA . LEU A 1 89 ? -2.417 -10.133 -1.646 1.00 90.25 89 LEU A CA 1
ATOM 691 C C . LEU A 1 89 ? -2.857 -9.172 -0.533 1.00 90.25 89 LEU A C 1
ATOM 693 O O . LEU A 1 89 ? -3.961 -9.294 -0.012 1.00 90.25 89 LEU A O 1
ATOM 697 N N . LEU A 1 90 ? -2.024 -8.174 -0.232 1.00 89.12 90 LEU A N 1
ATOM 698 C CA . LEU A 1 90 ? -2.339 -7.090 0.707 1.00 89.12 90 LEU A CA 1
ATOM 699 C C . LEU A 1 90 ? -2.894 -5.866 -0.013 1.00 89.12 90 LEU A C 1
ATOM 701 O O . LEU A 1 90 ? -3.855 -5.240 0.431 1.00 89.12 90 LEU A O 1
ATOM 705 N N . PHE A 1 91 ? -2.261 -5.501 -1.125 1.00 90.88 91 PHE A N 1
ATOM 706 C CA . PHE A 1 91 ? -2.596 -4.294 -1.861 1.00 90.88 91 PHE A CA 1
ATOM 707 C C . PHE A 1 91 ? -2.184 -4.432 -3.322 1.00 90.88 91 PHE A C 1
ATOM 709 O O . PHE A 1 91 ? -1.177 -5.063 -3.626 1.00 90.88 91 PHE A O 1
ATOM 716 N N . ARG A 1 92 ? -2.945 -3.819 -4.227 1.00 91.69 92 ARG A N 1
ATOM 717 C CA . ARG A 1 92 ? -2.587 -3.710 -5.643 1.00 91.69 92 ARG A CA 1
ATOM 718 C C . ARG A 1 92 ? -2.888 -2.317 -6.152 1.00 91.69 92 ARG A C 1
ATOM 720 O O . ARG A 1 92 ? -3.912 -1.740 -5.779 1.00 91.69 92 ARG A O 1
ATOM 727 N N . ASP A 1 93 ? -2.030 -1.809 -7.020 1.00 91.00 93 ASP A N 1
ATOM 728 C CA . ASP A 1 93 ? -2.244 -0.530 -7.680 1.00 91.00 93 ASP A CA 1
ATOM 729 C C . ASP A 1 93 ? -1.524 -0.463 -9.025 1.00 91.00 93 ASP A C 1
ATOM 731 O O . ASP A 1 93 ? -0.508 -1.123 -9.235 1.00 91.00 93 ASP A O 1
ATOM 735 N N . ARG A 1 94 ? -2.044 0.371 -9.925 1.00 90.56 94 ARG A N 1
ATOM 736 C CA . ARG A 1 94 ? -1.426 0.655 -11.222 1.00 90.56 94 ARG A CA 1
ATOM 737 C C . ARG A 1 94 ? -0.803 2.042 -11.176 1.00 90.56 94 ARG A C 1
ATOM 739 O O . ARG A 1 94 ? -1.521 3.041 -11.155 1.00 90.56 94 ARG A O 1
ATOM 746 N N . GLN A 1 95 ? 0.524 2.109 -11.214 1.00 88.81 95 GLN A N 1
ATOM 747 C CA . GLN A 1 95 ? 1.268 3.365 -11.195 1.00 88.81 95 GLN A CA 1
ATOM 748 C C . GLN A 1 95 ? 1.600 3.829 -12.614 1.00 88.81 95 GLN A C 1
ATOM 750 O O . GLN A 1 95 ? 2.158 3.049 -13.386 1.00 88.81 95 GLN A O 1
ATOM 755 N N . PRO A 1 96 ? 1.283 5.079 -12.995 1.00 87.38 96 PRO A N 1
ATOM 756 C CA . PRO A 1 96 ? 1.766 5.642 -14.246 1.00 87.38 96 PRO A CA 1
ATOM 757 C C . PRO A 1 96 ? 3.278 5.846 -14.173 1.00 87.38 96 PRO A C 1
ATOM 759 O O . PRO A 1 96 ? 3.801 6.388 -13.202 1.00 87.38 96 PRO A O 1
ATOM 762 N N . THR A 1 97 ? 3.977 5.467 -15.233 1.00 85.75 97 THR A N 1
ATOM 763 C CA . THR A 1 97 ? 5.423 5.631 -15.342 1.00 85.75 97 THR A CA 1
ATOM 764 C C . THR A 1 97 ? 5.756 6.574 -16.479 1.00 85.75 97 THR A C 1
ATOM 766 O O . THR A 1 97 ? 6.138 6.175 -17.577 1.00 85.75 97 THR A O 1
ATOM 769 N N . THR A 1 98 ? 5.554 7.862 -16.215 1.00 83.62 98 THR A N 1
ATOM 770 C CA . THR A 1 98 ? 5.819 8.926 -17.182 1.00 83.62 98 THR A CA 1
ATOM 771 C C . THR A 1 98 ? 6.821 9.927 -16.633 1.00 83.62 98 THR A C 1
ATOM 773 O O . THR A 1 98 ? 6.627 10.445 -15.533 1.00 83.62 98 THR A O 1
ATOM 776 N N . TYR A 1 99 ? 7.835 10.260 -17.425 1.00 77.19 99 TYR A N 1
ATOM 777 C CA . TYR A 1 99 ? 8.798 11.320 -17.153 1.00 77.19 99 TYR A CA 1
ATOM 778 C C . TYR A 1 99 ? 8.719 12.370 -18.266 1.00 77.19 99 TYR A C 1
ATOM 780 O O . TYR A 1 99 ? 8.766 12.041 -19.449 1.00 77.19 99 TYR A O 1
ATOM 788 N N . GLY A 1 100 ? 8.520 13.642 -17.904 1.00 78.12 100 GLY A N 1
ATOM 789 C CA . GLY A 1 100 ? 8.368 14.721 -18.892 1.00 78.12 100 GLY A CA 1
ATOM 790 C C . GLY A 1 100 ? 7.178 14.550 -19.852 1.00 78.12 100 GLY A C 1
ATOM 791 O O . GLY A 1 100 ? 7.223 15.056 -20.964 1.00 78.12 100 GLY A O 1
ATOM 792 N N . GLY A 1 101 ? 6.131 13.817 -19.450 1.00 80.44 101 GLY A N 1
ATOM 793 C CA . GLY A 1 101 ? 4.969 13.505 -20.300 1.00 80.44 101 GLY A CA 1
ATOM 794 C C . GLY A 1 101 ? 5.137 12.266 -21.187 1.00 80.44 101 GLY A C 1
ATOM 795 O O . GLY A 1 101 ? 4.148 11.767 -21.713 1.00 80.44 101 GLY A O 1
ATOM 796 N N . ASN A 1 102 ? 6.346 11.713 -21.277 1.00 84.38 102 ASN A N 1
ATOM 797 C CA . ASN A 1 102 ? 6.640 10.517 -22.061 1.00 84.38 102 ASN A CA 1
ATOM 798 C C . ASN A 1 102 ? 6.731 9.277 -21.163 1.00 84.38 102 ASN A C 1
ATOM 800 O O . ASN A 1 102 ? 7.119 9.405 -19.999 1.00 84.38 102 ASN A O 1
ATOM 804 N N . PRO A 1 103 ? 6.382 8.076 -21.656 1.00 89.00 103 PRO A N 1
ATOM 805 C CA . PRO A 1 103 ? 6.652 6.839 -20.929 1.00 89.00 103 PRO A CA 1
ATOM 806 C C . PRO A 1 103 ? 8.151 6.677 -20.679 1.00 89.00 103 PRO A C 1
ATOM 808 O O . PRO A 1 103 ? 8.977 7.079 -21.500 1.00 89.00 103 PRO A O 1
ATOM 811 N N . ILE A 1 104 ? 8.501 6.046 -19.563 1.00 89.75 104 ILE A N 1
ATOM 812 C CA . ILE A 1 104 ? 9.881 5.605 -19.354 1.00 89.75 104 ILE A CA 1
ATOM 813 C C . ILE A 1 104 ? 10.232 4.520 -20.375 1.00 89.75 104 ILE A C 1
ATOM 815 O O . ILE A 1 104 ? 9.445 3.607 -20.630 1.00 89.75 104 ILE A O 1
ATOM 819 N N . LEU A 1 105 ? 11.418 4.629 -20.966 1.00 91.00 105 LEU A N 1
ATOM 820 C CA . LEU A 1 105 ? 11.978 3.572 -21.796 1.00 91.00 105 LEU A CA 1
ATOM 821 C C . LEU A 1 105 ? 12.689 2.575 -20.890 1.00 91.00 105 LEU A C 1
ATOM 823 O O . LEU A 1 105 ? 13.552 2.948 -20.096 1.00 91.00 105 LEU A O 1
ATOM 827 N N . VAL A 1 106 ? 12.309 1.313 -21.015 1.00 91.19 106 VAL A N 1
ATOM 828 C CA . VAL A 1 106 ? 12.872 0.208 -20.252 1.00 91.19 106 VAL A CA 1
ATOM 829 C C . VAL A 1 106 ? 13.646 -0.692 -21.197 1.00 91.19 106 VAL A C 1
ATOM 831 O O . VAL A 1 106 ? 13.125 -1.110 -22.230 1.00 91.19 106 VAL A O 1
ATOM 834 N N . ALA A 1 107 ? 14.880 -0.998 -20.817 1.00 92.50 107 ALA A N 1
ATOM 835 C CA . ALA A 1 107 ? 15.747 -1.953 -21.486 1.00 92.50 107 ALA A CA 1
ATOM 836 C C . ALA A 1 107 ? 16.544 -2.739 -20.442 1.00 92.50 107 ALA A C 1
ATOM 838 O O . ALA A 1 107 ? 16.619 -2.343 -19.275 1.00 92.50 107 ALA A O 1
ATOM 839 N N . GLN A 1 108 ? 17.165 -3.832 -20.872 1.00 92.44 108 GLN A N 1
ATOM 840 C CA . GLN A 1 108 ? 18.074 -4.609 -20.044 1.00 92.44 108 GLN A CA 1
ATOM 841 C C . GLN A 1 108 ? 19.170 -3.715 -19.438 1.00 92.44 108 GLN A C 1
ATOM 843 O O . GLN A 1 108 ? 19.786 -2.901 -20.124 1.00 92.44 108 GLN A O 1
ATOM 848 N N . GLY A 1 109 ? 19.404 -3.867 -18.134 1.00 88.50 109 GLY A N 1
ATOM 849 C CA . GLY A 1 109 ? 20.402 -3.103 -17.383 1.00 88.50 109 GLY A CA 1
ATOM 850 C C . GLY A 1 109 ? 19.898 -1.768 -16.826 1.00 88.50 109 GLY A C 1
ATOM 851 O O . GLY A 1 109 ? 20.583 -1.162 -16.002 1.00 88.50 109 GLY A O 1
ATOM 852 N N . VAL A 1 110 ? 18.693 -1.322 -17.201 1.00 90.75 110 VAL A N 1
ATOM 853 C CA . VAL A 1 110 ? 18.039 -0.182 -16.545 1.00 90.75 110 VAL A CA 1
ATOM 854 C C . VAL A 1 110 ? 17.593 -0.600 -15.145 1.00 90.75 110 VAL A C 1
ATOM 856 O O . VAL A 1 110 ? 17.059 -1.692 -14.944 1.00 90.75 110 VAL A O 1
ATOM 859 N N . PHE A 1 111 ? 17.772 0.285 -14.169 1.00 91.12 111 PHE A N 1
ATOM 860 C CA . PHE A 1 111 ? 17.172 0.140 -12.849 1.00 91.12 111 PHE A CA 1
ATOM 861 C C . PHE A 1 111 ? 16.441 1.418 -12.447 1.00 91.12 111 PHE A C 1
ATOM 863 O O . PHE A 1 111 ? 16.799 2.517 -12.871 1.00 91.12 111 PHE A O 1
ATOM 870 N N . ILE A 1 112 ? 15.406 1.265 -11.627 1.00 89.38 112 ILE A N 1
ATOM 871 C CA . ILE A 1 112 ? 14.622 2.369 -11.082 1.00 89.38 112 ILE A CA 1
ATOM 872 C C . ILE A 1 112 ? 14.498 2.160 -9.579 1.00 89.38 112 ILE A C 1
ATOM 874 O O . ILE A 1 112 ? 14.028 1.115 -9.127 1.00 89.38 112 ILE A O 1
ATOM 878 N N . ASP A 1 113 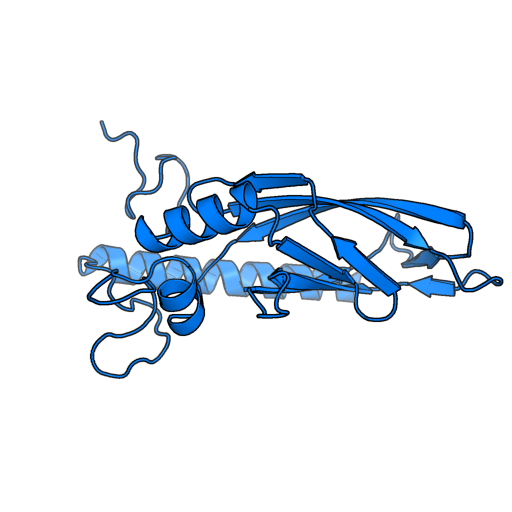? 14.910 3.165 -8.814 1.00 90.25 113 ASP A N 1
ATOM 879 C CA . ASP A 1 113 ? 14.640 3.235 -7.383 1.00 90.25 113 ASP A CA 1
ATOM 880 C C . ASP A 1 113 ? 13.267 3.872 -7.165 1.00 90.25 113 ASP A C 1
ATOM 882 O O . ASP A 1 113 ? 12.985 4.971 -7.648 1.00 90.25 113 ASP A O 1
ATOM 886 N N . LEU A 1 114 ? 12.398 3.155 -6.460 1.00 89.75 114 LEU A N 1
ATOM 887 C CA . LEU A 1 114 ? 11.009 3.528 -6.239 1.00 89.75 114 LEU A CA 1
ATOM 888 C C . LEU A 1 114 ? 10.727 3.592 -4.739 1.00 89.75 114 LEU A C 1
ATOM 890 O O . LEU A 1 114 ? 11.165 2.736 -3.970 1.00 89.75 114 LEU A O 1
ATOM 894 N N . ALA A 1 115 ? 9.945 4.592 -4.342 1.00 91.44 115 ALA A N 1
ATOM 895 C CA . ALA A 1 115 ? 9.275 4.642 -3.052 1.00 91.44 115 ALA A CA 1
ATOM 896 C C . ALA A 1 115 ? 7.769 4.581 -3.314 1.00 91.44 115 ALA A C 1
ATOM 898 O O . ALA A 1 115 ? 7.203 5.476 -3.944 1.00 91.44 115 ALA A O 1
ATOM 899 N N . TRP A 1 116 ? 7.133 3.492 -2.891 1.00 92.44 116 TRP A N 1
ATOM 900 C CA . TRP A 1 116 ? 5.710 3.262 -3.089 1.00 92.44 116 TRP A CA 1
ATOM 901 C C . TRP A 1 116 ? 4.952 3.471 -1.781 1.00 92.44 116 TRP A C 1
ATOM 903 O O . TRP A 1 116 ? 5.041 2.660 -0.860 1.00 92.44 116 TRP A O 1
ATOM 913 N N . ASP A 1 117 ? 4.196 4.567 -1.715 1.00 90.94 117 ASP A N 1
ATOM 914 C CA . ASP A 1 117 ? 3.353 4.893 -0.569 1.00 90.94 117 ASP A CA 1
ATOM 915 C C . ASP A 1 117 ? 1.944 4.309 -0.731 1.00 90.94 117 ASP A C 1
ATOM 917 O O . ASP A 1 117 ? 1.177 4.675 -1.625 1.00 90.94 117 ASP A O 1
ATOM 921 N N . ILE A 1 118 ? 1.583 3.416 0.181 1.00 89.81 118 ILE A N 1
ATOM 922 C CA . ILE A 1 118 ? 0.324 2.679 0.208 1.00 89.81 118 ILE A CA 1
ATOM 923 C C . ILE A 1 118 ? -0.490 3.136 1.414 1.00 89.81 118 ILE A C 1
ATOM 925 O O . ILE A 1 118 ? 0.023 3.236 2.523 1.00 89.81 118 ILE A O 1
ATOM 929 N N . ALA A 1 119 ? -1.788 3.364 1.228 1.00 87.00 119 ALA A N 1
ATOM 930 C CA . ALA A 1 119 ? -2.727 3.520 2.336 1.00 87.00 119 ALA A CA 1
ATOM 931 C C . ALA A 1 119 ? -3.528 2.223 2.507 1.00 87.00 119 ALA A C 1
ATOM 933 O O . ALA A 1 119 ? -4.384 1.911 1.671 1.00 87.00 119 ALA A O 1
ATOM 934 N N . ILE A 1 120 ? -3.273 1.477 3.587 1.00 81.81 120 ILE A N 1
ATOM 935 C CA . ILE A 1 120 ? -3.967 0.210 3.843 1.00 81.81 120 ILE A CA 1
ATOM 936 C C . ILE A 1 120 ? -5.357 0.508 4.409 1.00 81.81 120 ILE A C 1
ATOM 938 O O . ILE A 1 120 ? -5.546 0.931 5.555 1.00 81.81 120 ILE A O 1
ATOM 942 N N . LYS A 1 121 ? -6.368 0.311 3.560 1.00 79.38 121 LYS A N 1
ATOM 943 C CA . LYS A 1 121 ? -7.770 0.568 3.914 1.00 79.38 121 LYS A CA 1
ATOM 944 C C . LYS A 1 121 ? -8.367 -0.539 4.781 1.00 79.38 121 LYS A C 1
ATOM 946 O O . LYS A 1 121 ? -9.218 -0.249 5.613 1.00 79.38 121 LYS A O 1
ATOM 951 N N . SER A 1 122 ? -7.915 -1.769 4.582 1.00 80.31 122 SER A N 1
ATOM 952 C CA . SER A 1 122 ? -8.364 -2.965 5.293 1.00 80.31 122 SER A CA 1
ATOM 953 C C . SER A 1 122 ? -7.379 -4.101 5.054 1.00 80.31 122 SER A C 1
ATOM 955 O O . SER A 1 122 ? -6.719 -4.117 4.015 1.00 80.31 122 SER A O 1
ATOM 957 N N . ILE A 1 123 ? -7.332 -5.061 5.972 1.00 83.19 123 ILE A N 1
ATOM 958 C CA . ILE A 1 123 ? -6.553 -6.297 5.842 1.00 83.19 123 ILE A CA 1
ATOM 959 C C . ILE A 1 123 ? -7.524 -7.476 5.830 1.00 83.19 123 ILE A C 1
ATOM 961 O O . ILE A 1 123 ? -8.523 -7.453 6.548 1.00 83.19 123 ILE A O 1
ATOM 965 N N . ASP A 1 124 ? -7.248 -8.490 5.008 1.00 82.00 124 ASP A N 1
ATOM 966 C CA . ASP A 1 124 ? -8.053 -9.712 4.979 1.00 82.00 124 ASP A CA 1
ATOM 967 C C . ASP A 1 124 ? -8.078 -10.372 6.376 1.00 82.00 124 ASP A C 1
ATOM 969 O O . ASP A 1 124 ? -7.021 -10.719 6.916 1.00 82.00 124 ASP A O 1
ATOM 973 N N . PRO A 1 125 ? -9.264 -10.593 6.967 1.00 81.94 125 PRO A N 1
ATOM 974 C CA . PRO A 1 125 ? -9.428 -11.308 8.226 1.00 81.94 125 PRO A CA 1
ATOM 975 C C . PRO A 1 125 ? -8.698 -12.645 8.338 1.00 81.94 125 PRO A C 1
ATOM 977 O O . PRO A 1 125 ? -8.225 -12.987 9.424 1.00 81.94 125 PRO A O 1
ATOM 980 N N . ALA A 1 126 ? -8.629 -13.415 7.252 1.00 82.69 126 ALA A N 1
ATOM 981 C CA . ALA A 1 126 ? -7.951 -14.706 7.240 1.00 82.69 126 ALA A CA 1
ATOM 982 C C . ALA A 1 126 ? -6.440 -14.537 7.437 1.00 82.69 126 ALA A C 1
ATOM 984 O O . ALA A 1 126 ? -5.816 -15.293 8.188 1.00 82.69 126 ALA A O 1
ATOM 985 N N . LEU A 1 127 ? -5.866 -13.493 6.837 1.00 85.38 127 LEU A N 1
ATOM 986 C CA . LEU A 1 127 ? -4.469 -13.148 7.048 1.00 85.38 127 LEU A CA 1
ATOM 987 C C . LEU A 1 127 ? -4.221 -12.721 8.495 1.00 85.38 127 LEU A C 1
ATOM 989 O O . LEU A 1 127 ? -3.274 -13.203 9.111 1.00 85.38 127 LEU A O 1
ATOM 993 N N . VAL A 1 128 ? -5.094 -11.886 9.065 1.00 86.62 128 VAL A N 1
ATOM 994 C CA . VAL A 1 128 ? -4.966 -11.468 10.470 1.00 86.62 128 VAL A CA 1
ATOM 995 C C . VAL A 1 128 ? -4.933 -12.678 11.401 1.00 86.62 128 VAL A C 1
ATOM 997 O O . VAL A 1 128 ? -4.062 -12.760 12.257 1.00 86.62 128 VAL A O 1
ATOM 1000 N N . LYS A 1 129 ? -5.825 -13.655 11.203 1.00 85.12 129 LYS A N 1
ATOM 1001 C CA . LYS A 1 129 ? -5.855 -14.889 12.009 1.00 85.12 129 LYS A CA 1
ATOM 1002 C C . LYS A 1 129 ? -4.616 -15.765 11.829 1.00 85.12 129 LYS A C 1
ATOM 1004 O O . LYS A 1 129 ? -4.252 -16.486 12.752 1.00 85.12 129 LYS A O 1
ATOM 1009 N N . THR A 1 130 ? -3.988 -15.707 10.658 1.00 86.19 130 THR A N 1
ATOM 1010 C CA . THR A 1 130 ? -2.751 -16.443 10.369 1.00 86.19 130 THR A CA 1
ATOM 1011 C C . THR A 1 130 ? -1.559 -15.811 11.089 1.00 86.19 130 THR A C 1
ATOM 1013 O O . THR A 1 130 ? -0.748 -16.520 11.674 1.00 86.19 130 THR A O 1
ATOM 1016 N N . VAL A 1 131 ? -1.471 -14.478 11.081 1.00 86.50 131 VAL A N 1
ATOM 1017 C CA . VAL A 1 131 ? -0.366 -13.724 11.702 1.00 86.50 131 VAL A CA 1
ATOM 1018 C C . VAL A 1 131 ? -0.536 -13.608 13.224 1.00 86.50 131 VAL A C 1
ATOM 1020 O O . VAL A 1 131 ? 0.443 -13.641 13.970 1.00 86.50 131 VAL A O 1
ATOM 1023 N N . LEU A 1 132 ? -1.781 -13.501 13.695 1.00 87.56 132 LEU A N 1
ATOM 1024 C CA . LEU A 1 132 ? -2.164 -13.352 15.099 1.00 87.56 132 LEU A CA 1
ATOM 1025 C C . LEU A 1 132 ? -3.161 -14.448 15.528 1.00 87.56 132 LEU A C 1
ATOM 1027 O O . LEU A 1 132 ? -4.350 -14.165 15.732 1.00 87.56 132 LEU A O 1
ATOM 1031 N N . PRO A 1 133 ? -2.703 -15.705 15.693 1.00 77.69 133 PRO A N 1
ATOM 1032 C CA . PRO A 1 133 ? -3.550 -16.802 16.146 1.00 77.69 133 PRO A CA 1
ATOM 1033 C C . PRO A 1 133 ? -3.924 -16.579 17.617 1.00 77.69 133 PRO A C 1
ATOM 1035 O O . PRO A 1 133 ? -3.147 -16.851 18.526 1.00 77.69 133 PRO A O 1
ATOM 1038 N N . GLY A 1 134 ? -5.106 -16.016 17.859 1.00 75.06 134 GLY A N 1
ATOM 1039 C CA . GLY A 1 134 ? -5.580 -15.666 19.204 1.00 75.06 134 GLY A CA 1
ATOM 1040 C C . GLY A 1 134 ? -6.366 -14.361 19.263 1.00 75.06 134 GLY A C 1
ATOM 1041 O O . GLY A 1 134 ? -7.076 -14.124 20.239 1.00 75.06 134 GLY A O 1
ATOM 1042 N N . VAL A 1 135 ? -6.308 -13.537 18.210 1.00 77.69 135 VAL A N 1
ATOM 1043 C CA . VAL A 1 135 ? -7.194 -12.374 18.101 1.00 77.69 135 VAL A CA 1
ATOM 1044 C C . VAL A 1 135 ? -8.634 -12.865 17.981 1.00 77.69 135 VAL A C 1
ATOM 1046 O O . VAL A 1 135 ? -9.013 -13.542 17.024 1.00 77.69 135 VAL A O 1
ATOM 1049 N N . THR A 1 136 ? -9.433 -12.524 18.987 1.00 64.25 136 THR A N 1
ATOM 1050 C CA . THR A 1 136 ? -10.875 -12.765 19.018 1.00 64.25 136 THR A CA 1
ATOM 1051 C C . THR A 1 136 ? -11.611 -11.491 18.607 1.00 64.25 136 THR A C 1
ATOM 1053 O O . THR A 1 136 ? -11.154 -10.379 18.865 1.00 64.25 136 THR A O 1
ATOM 1056 N N . GLY A 1 137 ? -12.751 -11.638 17.931 1.00 64.06 137 GLY A N 1
ATOM 1057 C CA . GLY A 1 137 ? -13.516 -10.503 17.409 1.00 64.06 137 GLY A CA 1
ATOM 1058 C C . GLY A 1 137 ? -13.144 -10.116 15.976 1.00 64.06 137 GLY A C 1
ATOM 1059 O O . GLY A 1 137 ? -12.742 -10.955 15.169 1.00 64.06 137 GLY A O 1
ATOM 1060 N N . LEU A 1 138 ? -13.377 -8.851 15.631 1.00 60.06 138 LEU A N 1
ATOM 1061 C CA . LEU A 1 138 ? -13.349 -8.365 14.252 1.00 60.06 138 LEU A CA 1
ATOM 1062 C C . LEU A 1 138 ? -11.948 -7.892 13.893 1.00 60.06 138 LEU A C 1
ATOM 1064 O O . LEU A 1 138 ? -11.390 -7.021 14.550 1.00 60.06 138 LEU A O 1
ATOM 1068 N N . THR A 1 139 ? -11.391 -8.474 12.841 1.00 70.88 139 THR A N 1
ATOM 1069 C CA . THR A 1 139 ? -9.978 -8.336 12.480 1.00 70.88 139 THR A CA 1
ATOM 1070 C C . THR A 1 139 ? -9.700 -7.221 11.472 1.00 70.88 139 THR A C 1
ATOM 1072 O O . THR A 1 139 ? -8.541 -6.895 11.239 1.00 70.88 139 THR A O 1
ATOM 1075 N N . SER A 1 140 ? -10.740 -6.594 10.908 1.00 76.25 140 SER A N 1
ATOM 1076 C CA . SER A 1 140 ? -10.611 -5.358 10.131 1.00 76.25 140 SER A CA 1
ATOM 1077 C C . SER A 1 140 ? -11.652 -4.319 10.534 1.00 76.25 140 SER A C 1
ATOM 1079 O O . SER A 1 140 ? -12.816 -4.633 10.804 1.00 76.25 140 SER A O 1
ATOM 1081 N N . ARG A 1 141 ? -11.238 -3.046 10.532 1.00 82.44 141 ARG A N 1
ATOM 1082 C CA . ARG A 1 141 ? -12.077 -1.918 10.967 1.00 82.44 141 ARG A CA 1
ATOM 1083 C C . ARG A 1 141 ? -13.273 -1.651 10.052 1.00 82.44 141 ARG A C 1
ATOM 1085 O O . ARG A 1 141 ? -14.312 -1.201 10.526 1.00 82.44 141 ARG A O 1
ATOM 1092 N N . LEU A 1 142 ? -13.128 -1.926 8.755 1.00 81.38 142 LEU A N 1
ATOM 1093 C CA . LEU A 1 142 ? -14.152 -1.658 7.737 1.00 81.38 142 LEU A CA 1
ATOM 1094 C C . LEU A 1 142 ? -15.031 -2.876 7.424 1.00 81.38 142 LEU A C 1
ATOM 1096 O O . LEU A 1 142 ? -15.955 -2.766 6.623 1.00 81.38 142 LEU A O 1
ATOM 1100 N N . GLN A 1 143 ? -14.766 -4.030 8.031 1.00 79.25 143 GLN A N 1
ATOM 1101 C CA . GLN A 1 143 ? -15.626 -5.196 7.872 1.00 79.25 143 GLN A CA 1
ATOM 1102 C C . GLN A 1 143 ? -16.836 -5.062 8.792 1.00 79.25 143 GLN A C 1
ATOM 1104 O O . GLN A 1 143 ? -16.672 -4.785 9.964 1.00 79.25 143 GLN A O 1
ATOM 1109 N N . ASP A 1 144 ? -18.046 -5.249 8.297 1.00 74.94 144 ASP A N 1
ATOM 1110 C CA . ASP A 1 144 ? -19.260 -5.266 9.106 1.00 74.94 144 ASP A CA 1
ATOM 1111 C C . ASP A 1 144 ? -19.355 -6.571 9.910 1.00 74.94 144 ASP A C 1
ATOM 1113 O O . ASP A 1 144 ? -19.153 -7.659 9.363 1.00 74.94 144 ASP A O 1
ATOM 1117 N N . LYS A 1 145 ? -19.638 -6.468 11.213 1.00 70.19 145 LYS A N 1
ATOM 1118 C CA . LYS A 1 145 ? -19.626 -7.626 12.117 1.00 70.19 145 LYS A CA 1
ATOM 1119 C C . LYS A 1 145 ? -20.683 -8.679 11.816 1.00 70.19 145 LYS A C 1
ATOM 1121 O O . LYS A 1 145 ? -20.446 -9.857 12.063 1.00 70.19 145 LYS A O 1
ATOM 1126 N N . ASP A 1 146 ? -21.841 -8.237 11.340 1.00 70.75 146 ASP A N 1
ATOM 1127 C CA . ASP A 1 146 ? -23.029 -9.072 11.215 1.00 70.75 146 ASP A CA 1
ATOM 1128 C C . ASP A 1 146 ? -23.036 -9.766 9.847 1.00 70.75 146 ASP A C 1
ATOM 1130 O O . ASP A 1 146 ? -23.460 -10.911 9.715 1.00 70.75 146 ASP A O 1
ATOM 1134 N N . THR A 1 147 ? -22.513 -9.089 8.822 1.00 69.56 147 THR A N 1
ATOM 1135 C CA . THR A 1 147 ? -22.514 -9.565 7.431 1.00 69.56 147 THR A CA 1
ATOM 1136 C C . THR A 1 147 ? -21.156 -10.061 6.940 1.00 69.56 147 THR A C 1
ATOM 1138 O O . THR A 1 147 ? -21.085 -10.706 5.893 1.00 69.56 147 THR A O 1
ATOM 1141 N N . GLY A 1 148 ? -20.063 -9.722 7.630 1.00 69.50 148 GLY A N 1
ATOM 1142 C CA . GLY A 1 148 ? -18.696 -9.999 7.183 1.00 69.50 148 GLY A CA 1
ATOM 1143 C C . GLY A 1 148 ? -18.283 -9.228 5.923 1.00 69.50 148 GLY A C 1
ATOM 1144 O O . GLY A 1 148 ? -17.211 -9.489 5.372 1.00 69.50 148 GLY A O 1
ATOM 1145 N N . ARG A 1 149 ? -19.108 -8.291 5.437 1.00 75.56 149 ARG A N 1
ATOM 1146 C CA . ARG A 1 149 ? -18.848 -7.517 4.215 1.00 75.56 149 ARG A CA 1
ATOM 1147 C C . ARG A 1 149 ? -18.070 -6.249 4.525 1.00 75.56 149 ARG A C 1
ATOM 1149 O O . ARG A 1 149 ? -18.250 -5.641 5.569 1.00 75.56 149 ARG A O 1
ATOM 1156 N N . MET A 1 150 ? -17.251 -5.801 3.582 1.00 77.94 150 MET A N 1
ATOM 1157 C CA . MET A 1 150 ? -16.592 -4.500 3.689 1.00 77.94 150 MET A CA 1
ATOM 1158 C C . MET A 1 150 ? -17.617 -3.381 3.482 1.00 77.94 150 MET A C 1
ATOM 1160 O O . MET A 1 150 ? -18.279 -3.334 2.444 1.00 77.94 150 MET A O 1
ATOM 1164 N N . THR A 1 151 ? -17.750 -2.477 4.450 1.00 80.19 151 THR A N 1
ATOM 1165 C CA . THR A 1 151 ? -18.660 -1.326 4.393 1.00 80.19 151 THR A CA 1
ATOM 1166 C C . THR A 1 151 ? -17.908 -0.020 4.665 1.00 80.19 151 THR A C 1
ATOM 1168 O O . THR A 1 151 ? -16.723 -0.009 4.997 1.00 80.19 151 THR A O 1
ATOM 1171 N N . LEU A 1 152 ? -18.585 1.118 4.472 1.00 78.19 152 LEU A N 1
ATOM 1172 C CA . LEU A 1 152 ? -17.994 2.444 4.690 1.00 78.19 152 LEU A CA 1
ATOM 1173 C C . LEU A 1 152 ? -17.570 2.654 6.148 1.00 78.19 152 LEU A C 1
ATOM 1175 O O . LEU A 1 152 ? -16.540 3.271 6.404 1.00 78.19 152 LEU A O 1
ATOM 1179 N N . THR A 1 153 ? -18.387 2.170 7.079 1.00 77.69 153 THR A N 1
ATOM 1180 C CA . THR A 1 153 ? -18.215 2.380 8.516 1.00 77.69 153 THR A CA 1
ATOM 1181 C C . THR A 1 153 ? -17.770 1.119 9.241 1.00 77.69 153 THR A C 1
ATOM 1183 O O . THR A 1 153 ? -17.217 1.245 10.323 1.00 77.69 153 THR A O 1
ATOM 1186 N N . GLY A 1 154 ? -17.978 -0.073 8.670 1.00 79.31 154 GLY A N 1
ATOM 1187 C CA . GLY A 1 154 ? -17.640 -1.358 9.284 1.00 79.31 154 GLY A CA 1
ATOM 1188 C C . GLY A 1 154 ? -18.012 -1.407 10.761 1.00 79.31 154 GLY A C 1
ATOM 1189 O O . GLY A 1 154 ? -19.163 -1.192 11.133 1.00 79.31 154 GLY A O 1
ATOM 1190 N N . ASN A 1 155 ? -16.988 -1.591 11.592 1.00 73.75 155 ASN A N 1
ATOM 1191 C CA . ASN A 1 155 ? -17.085 -1.633 13.053 1.00 73.75 155 ASN A CA 1
ATOM 1192 C C . ASN A 1 155 ? -16.588 -0.360 13.730 1.00 73.75 155 ASN A C 1
ATOM 1194 O O . ASN A 1 155 ? -16.356 -0.343 14.942 1.00 73.75 155 ASN A O 1
ATOM 1198 N N . MET A 1 156 ? -16.368 0.701 12.960 1.00 79.38 156 MET A N 1
ATOM 1199 C CA . MET A 1 156 ? -15.975 1.980 13.514 1.00 79.38 156 MET A CA 1
ATOM 1200 C C . MET A 1 156 ? -17.120 2.487 14.397 1.00 79.38 156 MET A C 1
ATOM 1202 O O . MET A 1 156 ? -18.240 2.691 13.926 1.00 79.38 156 MET A O 1
ATOM 1206 N N . LYS A 1 157 ? -16.843 2.691 15.690 1.00 77.88 157 LYS A N 1
ATOM 1207 C CA . LYS A 1 157 ? -17.797 3.246 16.665 1.00 77.88 157 LYS A CA 1
ATOM 1208 C C . LYS A 1 157 ? -17.967 4.756 16.451 1.00 77.88 157 LYS A C 1
ATOM 1210 O O . LYS A 1 157 ? -17.603 5.551 17.310 1.00 77.88 157 LYS A O 1
ATOM 1215 N N . LEU A 1 158 ? -18.465 5.136 15.276 1.00 80.94 158 LEU A N 1
ATOM 1216 C CA . LEU A 1 158 ? -18.629 6.526 14.863 1.00 80.94 158 LEU A CA 1
ATOM 1217 C C . LEU A 1 158 ? -19.882 7.143 15.479 1.00 80.94 158 LEU A C 1
ATOM 1219 O O . LEU A 1 158 ? -20.958 6.543 15.483 1.00 80.94 158 LEU A O 1
ATOM 1223 N N . LYS A 1 159 ? -19.766 8.391 15.922 1.00 84.31 159 LYS A N 1
ATOM 1224 C CA . LYS A 1 159 ? -20.912 9.248 16.239 1.00 84.31 159 LYS A CA 1
ATOM 1225 C C . LYS A 1 159 ? -21.595 9.705 14.945 1.00 84.31 159 LYS A C 1
ATOM 1227 O O . LYS A 1 159 ? -20.976 9.747 13.882 1.00 84.31 159 LYS A O 1
ATOM 1232 N N . ALA A 1 160 ? -22.860 10.123 15.034 1.00 74.25 160 ALA A N 1
ATOM 1233 C CA . ALA A 1 160 ? -23.661 10.528 13.870 1.00 74.25 160 ALA A CA 1
ATOM 1234 C C . ALA A 1 160 ? -22.974 11.592 12.980 1.00 74.25 160 ALA A C 1
ATOM 1236 O O . ALA A 1 160 ? -23.043 11.504 11.755 1.00 74.25 160 ALA A O 1
ATOM 1237 N N . GLY A 1 161 ? -22.255 12.552 13.578 1.00 78.69 161 GLY A N 1
ATOM 1238 C CA . GLY A 1 161 ? -21.479 13.556 12.836 1.00 78.69 161 GLY A CA 1
ATOM 1239 C C . GLY A 1 161 ? -20.203 13.011 12.178 1.00 78.69 161 GLY A C 1
ATOM 1240 O O . GLY A 1 161 ? -19.851 13.419 11.075 1.00 78.69 161 GLY A O 1
ATOM 1241 N N . GLU A 1 162 ? -19.532 12.043 12.802 1.00 83.88 162 GLU A N 1
ATOM 1242 C CA . GLU A 1 162 ? -18.279 11.462 12.297 1.00 83.88 162 GLU A CA 1
ATOM 1243 C C . GLU A 1 162 ? -18.525 10.559 11.079 1.00 83.88 162 GLU A C 1
ATOM 1245 O O . GLU A 1 162 ? -17.722 10.537 10.148 1.00 83.88 162 GLU A O 1
ATOM 1250 N N . ALA A 1 163 ? -19.668 9.865 11.035 1.00 83.62 163 ALA A N 1
ATOM 1251 C CA . ALA A 1 163 ? -20.071 9.059 9.883 1.00 83.62 163 ALA A CA 1
ATOM 1252 C C . ALA A 1 163 ? -20.309 9.912 8.622 1.00 83.62 163 ALA A C 1
ATOM 1254 O O . ALA A 1 163 ? -19.939 9.506 7.517 1.00 83.62 163 ALA A O 1
ATOM 1255 N N . ALA A 1 164 ? -20.887 11.108 8.780 1.00 84.69 164 ALA A N 1
ATOM 1256 C CA . ALA A 1 164 ? -21.07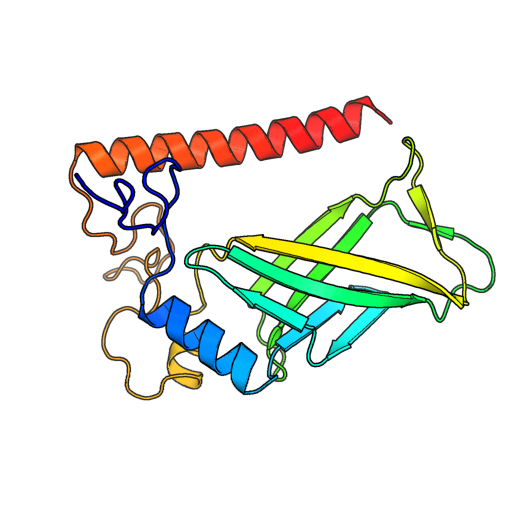2 12.052 7.679 1.00 84.69 164 ALA A CA 1
ATOM 1257 C C . ALA A 1 164 ? -19.725 12.573 7.154 1.00 84.69 164 ALA A C 1
ATOM 1259 O O . ALA A 1 164 ? -19.496 12.579 5.944 1.00 84.69 164 ALA A O 1
ATOM 1260 N N . ILE A 1 165 ? -18.806 12.927 8.059 1.00 86.25 165 ILE A N 1
ATOM 1261 C CA . ILE A 1 165 ? -17.455 13.374 7.691 1.00 86.25 165 ILE A CA 1
ATOM 1262 C C . ILE A 1 165 ? -16.682 12.252 6.989 1.00 86.25 165 ILE A C 1
ATOM 1264 O O . ILE A 1 165 ? -16.015 12.496 5.986 1.00 86.25 165 ILE A O 1
ATOM 1268 N N . LEU A 1 166 ? -16.798 11.005 7.457 1.00 86.44 166 LEU A N 1
ATOM 1269 C CA . LEU A 1 166 ? -16.160 9.861 6.805 1.00 86.44 166 LEU A CA 1
ATOM 1270 C C . LEU A 1 166 ? -16.682 9.653 5.379 1.00 86.44 166 LEU A C 1
ATOM 1272 O O . LEU A 1 166 ? -15.899 9.369 4.472 1.00 86.44 166 LEU A O 1
ATOM 1276 N N . ARG A 1 167 ? -17.991 9.819 5.163 1.00 86.38 167 ARG A N 1
ATOM 1277 C CA . ARG A 1 167 ? -18.584 9.744 3.823 1.00 86.38 167 ARG A CA 1
ATOM 1278 C C . ARG A 1 167 ? -18.002 10.815 2.902 1.00 86.38 167 ARG A C 1
ATOM 1280 O O . ARG A 1 167 ? -17.492 10.469 1.840 1.00 86.38 167 ARG A O 1
ATOM 1287 N N . GLN A 1 168 ? -17.980 12.070 3.352 1.00 87.06 168 GLN A N 1
ATOM 1288 C CA . GLN A 1 168 ? -17.390 13.183 2.601 1.00 87.06 168 GLN A CA 1
ATOM 1289 C C . GLN A 1 168 ? -15.906 12.950 2.296 1.00 87.06 168 GLN A C 1
ATOM 1291 O O . GLN A 1 168 ? -15.451 13.206 1.183 1.00 87.06 168 GLN A O 1
ATOM 1296 N N . LEU A 1 169 ? -15.150 12.406 3.254 1.00 86.56 169 LEU A N 1
ATOM 1297 C CA . LEU A 1 169 ? -13.748 12.050 3.053 1.00 86.56 169 LEU A CA 1
ATOM 1298 C C . LEU A 1 169 ? -13.591 11.008 1.936 1.00 86.56 169 LEU A C 1
ATOM 1300 O O . LEU A 1 169 ? -12.740 11.169 1.064 1.00 86.56 169 LEU A O 1
ATOM 1304 N N . ARG A 1 170 ? -14.410 9.948 1.927 1.00 86.19 170 ARG 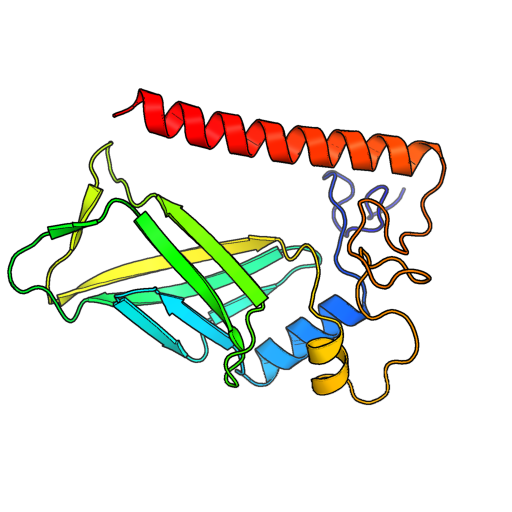A N 1
ATOM 1305 C CA . ARG A 1 170 ? -14.343 8.912 0.882 1.00 86.19 170 ARG A CA 1
ATOM 1306 C C . ARG A 1 170 ? -14.764 9.424 -0.486 1.00 86.19 170 ARG A C 1
ATOM 1308 O O . ARG A 1 170 ? -14.133 9.061 -1.477 1.00 86.19 170 ARG A O 1
ATOM 1315 N N . GLU A 1 171 ? -15.788 10.265 -0.540 1.00 86.25 171 GLU A N 1
ATOM 1316 C CA . GLU A 1 171 ? -16.213 10.935 -1.770 1.00 86.25 171 GLU A CA 1
ATOM 1317 C C . GLU A 1 171 ? -15.094 11.835 -2.310 1.00 86.25 171 GLU A C 1
ATOM 1319 O O . GLU A 1 171 ? -14.745 11.744 -3.488 1.00 86.25 171 GLU A O 1
ATOM 1324 N N . GLY A 1 172 ? -14.449 12.616 -1.439 1.00 83.81 172 GLY A N 1
ATOM 1325 C CA . GLY A 1 172 ? -13.294 13.444 -1.783 1.00 83.81 172 GLY A CA 1
ATOM 1326 C C . GLY A 1 172 ? -12.093 12.631 -2.279 1.00 83.81 172 GLY A C 1
ATOM 1327 O O . GLY A 1 172 ? -11.504 12.970 -3.304 1.00 83.81 172 GLY A O 1
ATOM 1328 N N . GLU A 1 173 ? -11.753 11.521 -1.612 1.00 83.44 173 GLU A N 1
ATOM 1329 C CA . GLU A 1 173 ? -10.701 10.594 -2.060 1.00 83.44 173 GLU A CA 1
ATOM 1330 C C . GLU A 1 173 ? -11.000 10.026 -3.457 1.00 83.44 173 GLU A C 1
ATOM 1332 O O . GLU A 1 173 ? -10.109 9.953 -4.308 1.00 83.44 173 GLU A O 1
ATOM 1337 N N . ALA A 1 174 ? -12.246 9.611 -3.701 1.00 82.62 174 ALA A N 1
ATOM 1338 C CA . ALA A 1 174 ? -12.666 9.058 -4.984 1.00 82.62 174 ALA A CA 1
ATOM 1339 C C . ALA A 1 174 ? -12.614 10.115 -6.097 1.00 82.62 174 ALA A C 1
ATOM 1341 O O . ALA A 1 174 ? -12.057 9.855 -7.166 1.00 82.62 174 ALA A O 1
ATOM 1342 N N . ALA A 1 175 ? -13.110 11.325 -5.824 1.00 82.44 175 ALA A N 1
ATOM 1343 C CA . ALA A 1 175 ? -13.059 12.450 -6.752 1.00 82.44 175 ALA A CA 1
ATOM 1344 C C . ALA A 1 175 ? -11.612 12.861 -7.077 1.00 82.44 175 ALA A C 1
ATOM 1346 O O . ALA A 1 175 ? -11.268 13.062 -8.241 1.00 82.44 175 ALA A O 1
ATOM 1347 N N . ALA A 1 176 ? -10.727 12.916 -6.077 1.00 79.81 176 ALA A N 1
ATOM 1348 C CA . ALA A 1 176 ? -9.312 13.230 -6.275 1.00 79.81 176 ALA A CA 1
ATOM 1349 C C . ALA A 1 176 ? -8.595 12.188 -7.151 1.00 79.81 176 ALA A C 1
ATOM 1351 O O . ALA A 1 176 ? -7.792 12.550 -8.021 1.00 79.81 176 ALA A O 1
ATOM 1352 N N . LYS A 1 177 ? -8.913 10.897 -6.974 1.00 77.38 177 LYS A N 1
ATOM 1353 C CA . LYS A 1 177 ? -8.403 9.825 -7.841 1.00 77.38 177 LYS A CA 1
ATOM 1354 C C . LYS A 1 177 ? -8.917 9.959 -9.274 1.00 77.38 177 LYS A C 1
ATOM 1356 O O . LYS A 1 177 ? -8.117 9.875 -10.205 1.00 77.38 177 LYS A O 1
ATOM 1361 N N . ALA A 1 178 ? -10.214 10.212 -9.452 1.00 76.88 178 ALA A N 1
ATOM 1362 C CA . ALA A 1 178 ? -10.814 10.408 -10.771 1.00 76.88 178 ALA A CA 1
ATOM 1363 C C . ALA A 1 178 ? -10.191 11.608 -11.507 1.00 76.88 178 ALA A C 1
ATOM 1365 O O . ALA A 1 178 ? -9.749 11.467 -12.645 1.00 76.88 178 ALA A O 1
ATOM 1366 N N . ASN A 1 179 ? -10.040 12.746 -10.823 1.00 75.00 179 ASN A N 1
ATOM 1367 C CA . ASN A 1 179 ? -9.405 13.948 -11.370 1.00 75.00 179 ASN A CA 1
ATOM 1368 C C . ASN A 1 179 ? -7.938 13.715 -11.753 1.00 75.00 179 ASN A C 1
ATOM 1370 O O . ASN A 1 179 ? -7.481 14.186 -12.794 1.00 75.00 179 ASN A O 1
ATOM 1374 N 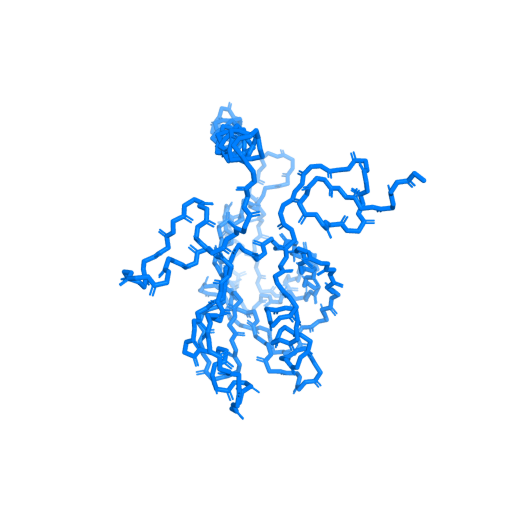N . THR A 1 180 ? -7.184 12.980 -10.930 1.00 72.81 180 THR A N 1
ATOM 1375 C CA . THR A 1 180 ? -5.795 12.611 -11.249 1.00 72.81 180 THR A CA 1
ATOM 1376 C C . THR A 1 180 ? -5.737 11.748 -12.510 1.00 72.81 180 THR A C 1
ATOM 1378 O O . THR A 1 180 ? -4.951 12.035 -13.415 1.00 72.81 180 THR A O 1
ATOM 1381 N N . ALA A 1 181 ? -6.609 10.742 -12.618 1.00 73.12 181 ALA A N 1
ATOM 1382 C CA . ALA A 1 181 ? -6.699 9.894 -13.803 1.00 73.12 181 ALA A CA 1
ATOM 1383 C C . ALA A 1 181 ? -7.091 10.690 -15.060 1.00 73.12 181 ALA A C 1
ATOM 1385 O O . ALA A 1 181 ? -6.530 10.469 -16.133 1.00 73.12 181 ALA A O 1
ATOM 1386 N N . GLU A 1 182 ? -8.011 11.647 -14.936 1.00 74.56 182 GLU A N 1
ATOM 1387 C CA . GLU A 1 182 ? -8.435 12.500 -16.044 1.00 74.56 182 GLU A CA 1
ATOM 1388 C C . GLU A 1 182 ? -7.327 13.462 -16.496 1.00 74.56 182 GLU A C 1
ATOM 1390 O O . GLU A 1 182 ? -7.051 13.564 -17.692 1.00 74.56 182 GLU A O 1
ATOM 1395 N N . ARG A 1 183 ? -6.619 14.114 -15.562 1.00 70.31 183 ARG A N 1
ATOM 1396 C CA . ARG A 1 183 ? -5.467 14.978 -15.884 1.00 70.31 183 ARG A CA 1
ATOM 1397 C C . ARG A 1 183 ? -4.361 14.215 -16.607 1.00 70.31 183 ARG A C 1
ATOM 1399 O O . ARG A 1 183 ? -3.743 14.773 -17.509 1.00 70.31 183 ARG A O 1
ATOM 1406 N N . LEU A 1 184 ? -4.120 12.959 -16.234 1.00 65.69 184 LEU A N 1
ATOM 1407 C CA . LEU A 1 184 ? -3.162 12.094 -16.925 1.00 65.69 184 LEU A CA 1
ATOM 1408 C C . LEU A 1 184 ? -3.631 11.724 -18.340 1.00 65.69 184 LEU A C 1
ATOM 1410 O O . LEU A 1 184 ? -2.801 11.617 -19.236 1.00 65.69 184 LEU A O 1
ATOM 1414 N N . ARG A 1 185 ? -4.942 11.566 -18.566 1.00 69.50 185 ARG A N 1
ATOM 1415 C CA . ARG A 1 185 ? -5.503 11.310 -19.905 1.00 69.50 185 ARG A CA 1
ATOM 1416 C C . ARG A 1 185 ? -5.426 12.529 -20.822 1.00 69.50 185 ARG A C 1
ATOM 1418 O O . ARG A 1 185 ? -5.107 12.355 -21.984 1.00 69.50 185 ARG A O 1
ATOM 1425 N N . ARG A 1 186 ? -5.680 13.739 -20.309 1.00 66.81 186 ARG A N 1
ATOM 1426 C CA . ARG A 1 186 ? -5.645 14.992 -21.097 1.00 66.81 186 ARG A CA 1
ATOM 1427 C C . ARG A 1 186 ? -4.237 15.453 -21.497 1.00 66.81 186 ARG A C 1
ATOM 1429 O O . ARG A 1 186 ? -4.116 16.360 -22.308 1.00 66.81 186 ARG A O 1
ATOM 1436 N N . LYS A 1 187 ? -3.190 14.900 -20.876 1.00 56.31 187 LYS A N 1
ATOM 1437 C CA . LYS A 1 187 ? -1.783 15.171 -21.221 1.00 56.31 187 LYS A CA 1
ATOM 1438 C C . LYS A 1 187 ? -1.201 14.182 -22.246 1.00 56.31 187 LYS A C 1
ATOM 1440 O O . LYS A 1 187 ? -0.029 14.328 -22.579 1.00 56.31 187 LYS A O 1
ATOM 1445 N N . LYS A 1 188 ? -1.976 13.181 -22.679 1.00 48.16 188 LYS A N 1
ATOM 1446 C CA . LYS A 1 188 ? -1.671 12.352 -23.855 1.00 48.16 188 LYS A CA 1
ATOM 1447 C C . LYS A 1 188 ? -2.171 13.048 -25.111 1.00 48.16 188 LYS A C 1
ATOM 1449 O O . LYS A 1 188 ? -1.519 12.846 -26.151 1.00 48.16 188 LYS A O 1
#

Secondary structure (DSSP, 8-state):
--SS-TTS-S-TTS---PPPHHHHHHHHHHHHTT-EEEEETTTEEEES-EEEE-SSEEEEEEEEE----SS-EEE-EEEEEEEETT--EEEEEEEE-EETTEEEEE-TT-EEEEEEEEE-----HHHHHHHSTT--S-S-TTB-TTT--B-SSTT----HHHHHHHHHHHHHHHHHHHHHHHHHHHT-

pLDDT: mean 84.9, std 8.88, range [43.97, 95.88]